Protein AF-A0A3M1AS46-F1 (afdb_monomer_lite)

Foldseek 3Di:
DDDDDLPDLVSLLQVVLLQLLACPHLLVVLLVVCVVVCCVVDVDDDPVLVVLVVLLSVLLNPDPGSVVLLVLLCVQPLSVVLVVLSVVLSVVLPDPPDDPVNNSVSSSVNSNSVNNSSVVLCVDPVSVVVSCCSSVVPDPPPPPPDDDDDDDDPDDDDDDDDDDDDDDDDDDDDDDDDDDDDDDDDDDDDDDDDDDDDDDDDDDDDDDDDDDDDD

Secondary structure (DSSP, 8-state):
-------SHHHHHHHHHHHHTSTTSHHHHHHHHHHHTHHHH-TT--HHHHHHHHHHHHHHHH-S-HHHHHHHGGGSHHHHHHHHHHHHHHHHHTSTT--HHHHHHHHHHHHHHHHHHHHHHHHSHHHHHHHHHHHH-----TTS------------------------------------------------------------PPPPP------

Sequence (215 aa):
MPNQMLESPDQFRKELIRRFFHPKSYFFLCLSTQLQDISNIAKDVTEDDYFIIGQLMQHLIDADDPSEELKKLQVLDRFNDFHFTLQEALNHLHQPGLAPEDMKQTIEGLANDFVEVTIDVIHDAVQKKRLIHIITQETPSSEELAPPQEDASLTQLNESVVENLEQKPATLDKPETGGSLQPPEAVSAGDSEGAETQTIDAFAAPSKLSKDAFT

pLDDT: mean 72.35, std 25.26, range [31.28, 97.5]

Structure (mmCIF, N/CA/C/O backbone):
data_AF-A0A3M1AS46-F1
#
_entry.id   AF-A0A3M1AS46-F1
#
loop_
_atom_site.group_PDB
_atom_site.id
_atom_site.type_symbol
_atom_site.label_atom_id
_atom_site.label_alt_id
_atom_site.label_comp_id
_atom_site.label_asym_id
_atom_site.label_entity_id
_atom_site.label_seq_id
_atom_site.pdbx_PDB_ins_code
_atom_site.Cartn_x
_atom_site.Cartn_y
_atom_site.Cartn_z
_atom_site.occupancy
_atom_site.B_iso_or_equiv
_atom_site.auth_seq_id
_atom_site.auth_comp_id
_atom_site.auth_asym_id
_atom_site.auth_atom_id
_atom_site.pdbx_PDB_model_num
ATOM 1 N N . MET A 1 1 ? 2.449 -16.684 -28.228 1.00 40.81 1 MET A N 1
ATOM 2 C CA . MET A 1 1 ? 1.372 -15.751 -27.838 1.00 40.81 1 MET A CA 1
ATOM 3 C C . MET A 1 1 ? 1.983 -14.363 -27.804 1.00 40.81 1 MET A C 1
ATOM 5 O O . MET A 1 1 ? 3.054 -14.252 -27.219 1.00 40.81 1 MET A O 1
ATOM 9 N N . PRO A 1 2 ? 1.438 -13.366 -28.515 1.00 39.91 2 PRO A N 1
ATOM 10 C CA . PRO A 1 2 ? 2.036 -12.039 -28.537 1.00 39.91 2 PRO A CA 1
ATOM 11 C C . PRO A 1 2 ? 1.850 -11.376 -27.168 1.00 39.91 2 PRO A C 1
ATOM 13 O O . PRO A 1 2 ? 0.761 -11.426 -26.599 1.00 39.91 2 PRO A O 1
ATOM 16 N N . ASN A 1 3 ? 2.940 -10.811 -26.645 1.00 41.78 3 ASN A N 1
ATOM 17 C CA . ASN A 1 3 ? 2.961 -9.966 -25.457 1.00 41.78 3 ASN A CA 1
ATOM 18 C C . ASN A 1 3 ? 1.936 -8.844 -25.637 1.00 41.78 3 ASN A C 1
ATOM 20 O O . ASN A 1 3 ? 2.127 -7.978 -26.490 1.00 41.78 3 ASN A O 1
ATOM 24 N N . GLN A 1 4 ? 0.861 -8.865 -24.851 1.00 48.59 4 GLN A N 1
ATOM 25 C CA . GLN A 1 4 ? 0.033 -7.682 -24.675 1.00 48.59 4 GLN A CA 1
ATOM 26 C C . GLN A 1 4 ? 0.925 -6.637 -24.006 1.00 48.59 4 GLN A C 1
ATOM 28 O O . GLN A 1 4 ? 1.334 -6.802 -22.856 1.00 48.59 4 GLN A O 1
ATOM 33 N N . MET A 1 5 ? 1.303 -5.606 -24.762 1.00 48.94 5 MET A N 1
ATOM 34 C CA . MET A 1 5 ? 1.747 -4.356 -24.163 1.00 48.94 5 MET A CA 1
ATOM 35 C C . MET A 1 5 ? 0.661 -3.954 -23.162 1.00 48.94 5 MET A C 1
ATOM 37 O O . MET A 1 5 ? -0.517 -3.990 -23.503 1.00 48.94 5 MET A O 1
ATOM 41 N N . LEU A 1 6 ? 1.026 -3.630 -21.923 1.00 56.91 6 LEU A N 1
ATOM 42 C CA . LEU A 1 6 ? 0.108 -2.933 -21.022 1.00 56.91 6 LEU A CA 1
ATOM 43 C C . LEU A 1 6 ? -0.255 -1.616 -21.731 1.00 56.91 6 LEU A C 1
ATOM 45 O O . LEU A 1 6 ? 0.589 -0.734 -21.865 1.00 56.91 6 LEU A O 1
ATOM 49 N N . GLU A 1 7 ? -1.456 -1.547 -22.311 1.00 63.69 7 GLU A N 1
ATOM 50 C CA . GLU A 1 7 ? -1.813 -0.610 -23.391 1.00 63.69 7 GLU A CA 1
ATOM 51 C C . GLU A 1 7 ? -2.223 0.790 -22.892 1.00 63.69 7 GLU A C 1
ATOM 53 O O . GLU A 1 7 ? -2.577 1.661 -23.684 1.00 63.69 7 GLU A O 1
ATOM 58 N N . SER A 1 8 ? -2.099 1.084 -21.596 1.00 82.94 8 SER A N 1
ATOM 59 C CA . SER A 1 8 ? -2.122 2.461 -21.090 1.00 82.94 8 SER A CA 1
ATOM 60 C C . SER A 1 8 ? -1.359 2.596 -19.763 1.00 82.94 8 SER A C 1
ATOM 62 O O . SER A 1 8 ? -1.268 1.621 -19.009 1.00 82.94 8 SER A O 1
ATOM 64 N N . PRO A 1 9 ? -0.846 3.799 -19.423 1.00 84.75 9 PRO A N 1
ATOM 65 C CA . PRO A 1 9 ? -0.221 4.056 -18.122 1.00 84.75 9 PRO A CA 1
ATOM 66 C C . PRO A 1 9 ? -1.113 3.669 -16.935 1.00 84.75 9 PRO A C 1
ATOM 68 O O . PRO A 1 9 ? -0.612 3.241 -15.902 1.00 84.75 9 PRO A O 1
ATOM 71 N N . ASP A 1 10 ? -2.432 3.781 -17.081 1.00 88.44 10 ASP A N 1
ATOM 72 C CA . ASP A 1 10 ? -3.382 3.445 -16.019 1.00 88.44 10 ASP A CA 1
ATOM 73 C C . ASP A 1 10 ? -3.529 1.931 -15.834 1.00 88.44 10 ASP A C 1
ATOM 75 O O . ASP A 1 10 ? -3.603 1.451 -14.703 1.00 88.44 10 ASP A O 1
ATOM 79 N N . GLN A 1 11 ? -3.515 1.158 -16.926 1.00 90.31 11 GLN A N 1
ATOM 80 C CA . GLN A 1 11 ? -3.513 -0.306 -16.848 1.00 90.31 11 GLN A CA 1
ATOM 81 C C . GLN A 1 11 ? -2.231 -0.826 -16.197 1.00 90.31 11 GLN A C 1
ATOM 83 O O . GLN A 1 11 ? -2.303 -1.713 -15.348 1.00 90.31 11 GLN A O 1
ATOM 88 N N . PHE A 1 12 ? -1.077 -0.244 -16.545 1.00 92.19 12 PHE A N 1
ATOM 89 C CA . PHE A 1 12 ? 0.192 -0.560 -15.889 1.00 92.19 12 PHE A CA 1
ATOM 90 C C . PHE A 1 12 ? 0.113 -0.317 -14.379 1.00 92.19 12 PHE A C 1
ATOM 92 O O . PHE A 1 12 ? 0.431 -1.215 -13.602 1.00 92.19 12 PHE A O 1
ATOM 99 N N . ARG A 1 13 ? -0.362 0.862 -13.956 1.00 93.88 13 ARG A N 1
ATOM 100 C CA . ARG A 1 13 ? -0.487 1.215 -12.534 1.00 93.88 13 ARG A CA 1
ATOM 101 C C . ARG A 1 13 ? -1.401 0.262 -11.777 1.00 93.88 13 ARG A C 1
ATOM 103 O O . ARG A 1 13 ? -1.007 -0.242 -10.728 1.00 93.88 13 ARG A O 1
ATOM 110 N N . LYS A 1 14 ? -2.591 -0.017 -12.316 1.00 94.50 14 LYS A N 1
ATOM 111 C CA . LYS A 1 14 ? -3.546 -0.945 -11.692 1.00 94.50 14 LYS A CA 1
ATOM 112 C C . LYS A 1 14 ? -2.969 -2.352 -11.556 1.00 94.50 14 LYS A C 1
ATOM 114 O O . LYS A 1 14 ? -3.099 -2.967 -10.502 1.00 94.50 14 LYS A O 1
ATOM 119 N N . GLU A 1 15 ? -2.307 -2.851 -12.596 1.00 94.88 15 GLU A N 1
ATOM 120 C CA . GLU A 1 15 ? -1.676 -4.171 -12.560 1.00 94.88 15 GLU A CA 1
ATOM 121 C C . GLU A 1 15 ? -0.496 -4.218 -11.582 1.00 94.88 15 GLU A C 1
ATOM 123 O O . GLU A 1 15 ? -0.343 -5.192 -10.847 1.00 94.88 15 GLU A O 1
ATOM 128 N N . LEU A 1 16 ? 0.319 -3.163 -11.520 1.00 95.56 16 LEU A N 1
ATOM 129 C CA . LEU A 1 16 ? 1.441 -3.089 -10.590 1.00 95.56 16 LEU A CA 1
ATOM 130 C C . LEU A 1 16 ? 0.967 -3.051 -9.131 1.00 95.56 16 LEU A C 1
ATOM 132 O O . LEU A 1 16 ? 1.479 -3.817 -8.318 1.00 95.56 16 LEU A O 1
ATOM 136 N N . ILE A 1 17 ? -0.061 -2.256 -8.817 1.00 96.75 17 ILE A N 1
ATOM 137 C CA . ILE A 1 17 ? -0.696 -2.244 -7.489 1.00 96.75 17 ILE A CA 1
ATOM 138 C C . ILE A 1 17 ? -1.247 -3.633 -7.143 1.00 96.75 17 ILE A C 1
ATOM 140 O O . ILE A 1 17 ? -0.964 -4.151 -6.065 1.00 96.75 17 ILE A O 1
ATOM 144 N N . ARG A 1 18 ? -1.974 -4.285 -8.061 1.00 95.88 18 ARG A N 1
ATOM 145 C CA . ARG A 1 18 ? -2.468 -5.655 -7.838 1.00 95.88 18 ARG A CA 1
ATOM 146 C C . ARG A 1 18 ? -1.323 -6.622 -7.532 1.00 95.88 18 ARG A C 1
ATOM 148 O O . ARG A 1 18 ? -1.449 -7.480 -6.663 1.00 95.88 18 ARG A O 1
ATOM 155 N N . ARG A 1 19 ? -0.189 -6.480 -8.220 1.00 95.56 19 ARG A N 1
ATOM 156 C CA . ARG A 1 19 ? 1.001 -7.295 -7.957 1.00 95.56 19 ARG A CA 1
ATOM 157 C C . ARG A 1 19 ? 1.650 -6.973 -6.624 1.00 95.56 19 ARG A C 1
ATOM 159 O O . ARG A 1 19 ? 2.149 -7.905 -6.009 1.00 95.56 19 ARG A O 1
ATOM 166 N N . PHE A 1 20 ? 1.652 -5.721 -6.169 1.00 96.62 20 PHE A N 1
ATOM 167 C CA . PHE A 1 20 ? 2.182 -5.360 -4.853 1.00 96.62 20 PHE A CA 1
ATOM 168 C C . PHE A 1 20 ? 1.478 -6.130 -3.734 1.00 96.62 20 PHE A C 1
ATOM 170 O O . PHE A 1 20 ? 2.157 -6.732 -2.906 1.00 96.62 20 PHE A O 1
ATOM 177 N N . PHE A 1 21 ? 0.151 -6.242 -3.776 1.00 95.06 21 PHE A N 1
ATOM 178 C CA . PHE A 1 21 ? -0.626 -6.973 -2.765 1.00 95.06 21 PHE A CA 1
ATOM 179 C C . PHE A 1 21 ? -0.793 -8.470 -3.055 1.00 95.06 21 PHE A C 1
ATOM 181 O O . PHE A 1 21 ? -1.626 -9.138 -2.455 1.00 95.06 21 PHE A O 1
ATOM 188 N N . HIS A 1 22 ? 0.030 -9.047 -3.932 1.00 95.00 22 HIS A N 1
ATOM 189 C CA . HIS A 1 22 ? 0.124 -10.499 -4.032 1.00 95.00 22 HIS A CA 1
ATOM 190 C C . HIS A 1 22 ? 1.061 -11.036 -2.926 1.00 95.00 22 HIS A C 1
ATOM 192 O O . HIS A 1 22 ? 2.189 -10.553 -2.827 1.00 95.00 22 HIS A O 1
ATOM 198 N N . PRO A 1 23 ? 0.715 -12.099 -2.170 1.00 93.31 23 PRO A N 1
ATOM 199 C CA . PRO A 1 23 ? 1.530 -12.593 -1.042 1.00 93.31 23 PRO A CA 1
ATOM 200 C C . PRO A 1 23 ? 2.965 -13.029 -1.386 1.00 93.31 23 PRO A C 1
ATOM 202 O O . PRO A 1 23 ? 3.801 -13.228 -0.512 1.00 93.31 23 PRO A O 1
ATOM 205 N N . LYS A 1 24 ? 3.248 -13.236 -2.677 1.00 94.00 24 LYS A N 1
ATOM 206 C CA . LYS A 1 24 ? 4.577 -13.603 -3.206 1.00 94.00 24 LYS A CA 1
ATOM 207 C C . LYS A 1 24 ? 5.318 -12.436 -3.861 1.00 94.00 24 LYS A C 1
ATOM 209 O O . LYS A 1 24 ? 6.303 -12.662 -4.561 1.00 94.00 24 LYS A O 1
ATOM 214 N N . SER A 1 25 ? 4.793 -11.222 -3.755 1.00 96.44 25 SER A N 1
ATOM 215 C CA . SER A 1 25 ? 5.406 -10.054 -4.368 1.00 96.44 25 SER A CA 1
ATOM 216 C C . SER A 1 25 ? 6.626 -9.604 -3.572 1.00 96.44 25 SER A C 1
ATOM 218 O O . SER A 1 25 ? 6.747 -9.864 -2.374 1.00 96.44 25 SER A O 1
ATOM 220 N N . TYR A 1 26 ? 7.531 -8.903 -4.252 1.00 96.38 26 TYR A N 1
ATOM 221 C CA . TYR A 1 26 ? 8.669 -8.283 -3.583 1.00 96.38 26 TYR A CA 1
ATOM 222 C C . TYR A 1 26 ? 8.217 -7.225 -2.567 1.00 96.38 26 TYR A C 1
ATOM 224 O O . TYR A 1 26 ? 8.698 -7.208 -1.443 1.00 96.38 26 TYR A O 1
ATOM 232 N N . PHE A 1 27 ? 7.220 -6.417 -2.934 1.00 97.12 27 PHE A N 1
ATOM 233 C CA . PHE A 1 27 ? 6.619 -5.416 -2.053 1.00 97.12 27 PHE A CA 1
ATOM 234 C C . PHE A 1 27 ? 6.086 -6.032 -0.753 1.00 97.12 27 PHE A C 1
ATOM 236 O O . PHE A 1 27 ? 6.397 -5.555 0.333 1.00 97.12 27 PHE A O 1
ATOM 243 N N . PHE A 1 28 ? 5.332 -7.131 -0.853 1.00 94.81 28 PHE A N 1
ATOM 244 C CA . PHE A 1 28 ? 4.747 -7.813 0.299 1.00 94.81 28 PHE A CA 1
ATOM 245 C C . PHE A 1 28 ? 5.820 -8.400 1.219 1.00 94.81 28 PHE A C 1
ATOM 247 O O . PHE A 1 28 ? 5.677 -8.366 2.442 1.00 94.81 28 PHE A O 1
ATOM 254 N N . LEU A 1 29 ? 6.912 -8.908 0.637 1.00 95.19 29 LEU A N 1
ATOM 255 C CA . LEU A 1 29 ? 8.076 -9.358 1.395 1.00 95.19 29 LEU A CA 1
ATOM 256 C C . LEU A 1 29 ? 8.704 -8.198 2.179 1.00 95.19 29 LEU A C 1
ATOM 258 O O . LEU A 1 29 ? 8.891 -8.338 3.383 1.00 95.19 29 LEU A O 1
ATOM 262 N N . CYS A 1 30 ? 8.978 -7.062 1.526 1.00 94.94 30 CYS A N 1
ATOM 263 C CA . CYS A 1 30 ? 9.538 -5.869 2.172 1.00 94.94 30 CYS A CA 1
ATOM 264 C C . CYS A 1 30 ? 8.658 -5.380 3.325 1.00 94.94 30 CYS A C 1
ATOM 266 O O . CYS A 1 30 ? 9.150 -5.183 4.433 1.00 94.94 30 CYS A O 1
ATOM 268 N N . LEU A 1 31 ? 7.354 -5.264 3.074 1.00 93.31 31 LEU A N 1
ATOM 269 C CA . LEU A 1 31 ? 6.364 -4.841 4.059 1.00 93.31 31 LEU A CA 1
ATOM 270 C C . LEU A 1 31 ? 6.356 -5.796 5.265 1.00 93.31 31 LEU A C 1
ATOM 272 O O . LEU A 1 31 ? 6.435 -5.361 6.410 1.00 93.31 31 LEU A O 1
ATOM 276 N N . SER A 1 32 ? 6.358 -7.109 5.020 1.00 91.69 32 SER A N 1
ATOM 277 C CA . SER A 1 32 ? 6.407 -8.117 6.088 1.00 91.69 32 SER A CA 1
ATOM 278 C C . SER A 1 32 ? 7.688 -8.024 6.924 1.00 91.69 32 SER A C 1
ATOM 280 O O . SER A 1 32 ? 7.631 -8.168 8.143 1.00 91.69 32 SER A O 1
ATOM 282 N N . THR A 1 33 ? 8.840 -7.779 6.292 1.00 92.19 33 THR A N 1
ATOM 283 C CA . THR A 1 33 ? 10.112 -7.569 6.999 1.00 92.19 33 THR A CA 1
ATOM 284 C C . THR A 1 33 ? 10.066 -6.304 7.857 1.00 92.19 33 THR A C 1
ATOM 286 O O . THR A 1 33 ? 10.427 -6.352 9.027 1.00 92.19 33 THR A O 1
ATOM 289 N N . GLN A 1 34 ? 9.552 -5.196 7.327 1.00 90.06 34 GLN A N 1
ATOM 290 C CA . GLN A 1 34 ? 9.435 -3.938 8.074 1.00 90.06 34 GLN A CA 1
ATOM 291 C C . GLN A 1 34 ? 8.481 -4.048 9.266 1.00 90.06 34 GLN A C 1
ATOM 293 O O . GLN A 1 34 ? 8.759 -3.486 10.321 1.00 90.06 34 GLN A O 1
ATOM 298 N N . LEU A 1 35 ? 7.398 -4.821 9.146 1.00 87.56 35 LEU A N 1
ATOM 299 C CA . LEU A 1 35 ? 6.509 -5.106 10.275 1.00 87.56 35 LEU A CA 1
ATOM 300 C C . LEU A 1 35 ? 7.163 -5.984 11.345 1.00 87.56 35 LEU A C 1
ATOM 302 O O . LEU A 1 35 ? 6.864 -5.820 12.523 1.00 87.56 35 LEU A O 1
ATOM 306 N N . GLN A 1 36 ? 8.067 -6.897 10.982 1.00 86.75 36 GLN A N 1
ATOM 307 C CA . GLN A 1 36 ? 8.852 -7.636 11.981 1.00 86.75 36 GLN A CA 1
ATOM 308 C C . GLN A 1 36 ? 9.798 -6.704 12.749 1.00 86.75 36 GLN A C 1
ATOM 310 O O . GLN A 1 36 ? 10.013 -6.890 13.947 1.00 86.75 36 GLN A O 1
ATOM 315 N N . ASP A 1 37 ? 10.293 -5.667 12.076 1.00 84.75 37 ASP A N 1
ATOM 316 C CA . ASP A 1 37 ? 11.198 -4.663 12.629 1.00 84.75 37 ASP A CA 1
ATOM 317 C C . ASP A 1 37 ? 10.476 -3.396 13.123 1.00 84.75 37 ASP A C 1
ATOM 319 O O . ASP A 1 37 ? 11.125 -2.377 13.370 1.00 84.75 37 ASP A O 1
ATOM 323 N N . ILE A 1 38 ? 9.152 -3.441 13.338 1.00 79.06 38 ILE A N 1
ATOM 324 C CA . ILE A 1 38 ? 8.346 -2.246 13.653 1.00 79.06 38 ILE A CA 1
ATOM 325 C C . ILE A 1 38 ? 8.809 -1.532 14.924 1.00 79.06 38 ILE A C 1
ATOM 327 O O . ILE A 1 38 ? 8.611 -0.332 15.058 1.00 79.06 38 ILE A O 1
ATOM 331 N N . SER A 1 39 ? 9.461 -2.249 15.845 1.00 71.38 39 SER A N 1
ATOM 332 C CA . SER A 1 39 ? 10.024 -1.669 17.071 1.00 71.38 39 SER A CA 1
ATOM 333 C C . SER A 1 39 ? 11.103 -0.612 16.796 1.00 71.38 39 SER A C 1
ATOM 335 O O . SER A 1 39 ? 11.341 0.259 17.635 1.00 71.38 39 SER A O 1
ATOM 337 N N . ASN A 1 40 ? 11.726 -0.653 15.613 1.00 72.88 40 ASN A N 1
ATOM 338 C CA . ASN A 1 40 ? 12.637 0.385 15.134 1.00 72.88 40 ASN A CA 1
ATOM 339 C C . ASN A 1 40 ? 11.898 1.589 14.529 1.00 72.88 40 ASN A C 1
ATOM 341 O O . ASN A 1 40 ? 12.462 2.680 14.492 1.00 72.88 40 ASN A O 1
ATOM 345 N N . ILE A 1 41 ? 10.661 1.393 14.066 1.00 70.88 41 ILE A N 1
ATOM 346 C CA . ILE A 1 41 ? 9.830 2.400 13.393 1.00 70.88 41 ILE A CA 1
ATOM 347 C C . ILE A 1 41 ? 8.992 3.168 14.424 1.00 70.88 41 ILE A C 1
ATOM 349 O O . ILE A 1 41 ? 8.949 4.396 14.413 1.00 70.88 41 ILE A O 1
ATOM 353 N N . ALA A 1 42 ? 8.374 2.460 15.371 1.00 74.25 42 ALA A N 1
ATOM 354 C CA . ALA A 1 42 ? 7.530 3.037 16.405 1.00 74.25 42 ALA A CA 1
ATOM 355 C C . ALA A 1 42 ? 7.698 2.303 17.742 1.00 74.25 42 ALA A C 1
ATOM 357 O O . ALA A 1 42 ? 7.671 1.076 17.824 1.00 74.25 42 ALA A O 1
ATOM 358 N N . LYS A 1 43 ? 7.867 3.081 18.817 1.00 71.88 43 LYS A N 1
ATOM 359 C CA . LYS A 1 43 ? 8.155 2.555 20.163 1.00 71.88 43 LYS A CA 1
ATOM 360 C C . LYS A 1 43 ? 6.920 2.063 20.919 1.00 71.88 43 LYS A C 1
ATOM 362 O O . LYS A 1 43 ? 7.080 1.323 21.884 1.00 71.88 43 LYS A O 1
ATOM 367 N N . ASP A 1 44 ? 5.728 2.429 20.454 1.00 80.69 44 ASP A N 1
ATOM 368 C CA . ASP A 1 44 ? 4.475 2.270 21.200 1.00 80.69 44 ASP A CA 1
ATOM 369 C C . ASP A 1 44 ? 3.446 1.373 20.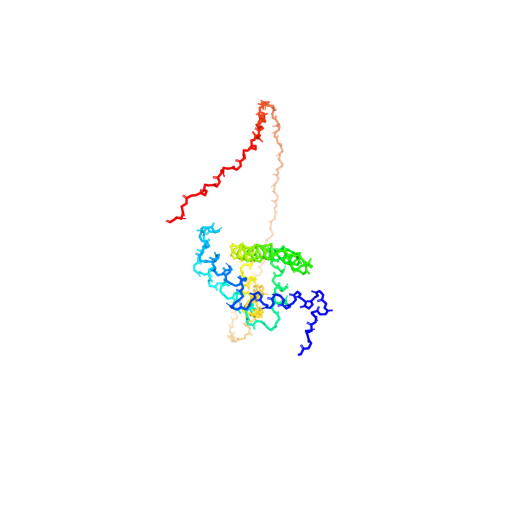481 1.00 80.69 44 ASP A C 1
ATOM 371 O O . ASP A 1 44 ? 2.263 1.407 20.809 1.00 80.69 44 ASP A O 1
ATOM 375 N N . VAL A 1 45 ? 3.887 0.552 19.517 1.00 84.31 45 VAL A N 1
ATOM 376 C CA . VAL A 1 45 ? 3.003 -0.364 18.774 1.00 84.31 45 VAL A CA 1
ATO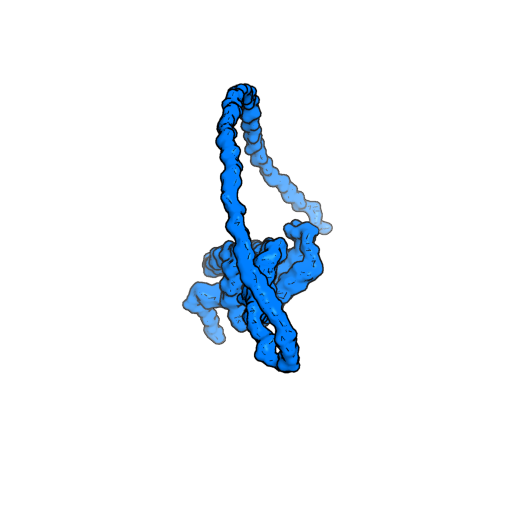M 377 C C . VAL A 1 45 ? 2.493 -1.477 19.688 1.00 84.31 45 VAL A C 1
ATOM 379 O O . VAL A 1 45 ? 3.271 -2.220 20.292 1.00 84.31 45 VAL A O 1
ATOM 382 N N . THR A 1 46 ? 1.175 -1.622 19.754 1.00 87.94 46 THR A N 1
ATOM 383 C CA . THR A 1 46 ? 0.479 -2.645 20.540 1.00 87.94 46 THR A CA 1
ATOM 384 C C . THR A 1 46 ? 0.092 -3.861 19.690 1.00 87.94 46 THR A C 1
ATOM 386 O O . THR A 1 46 ? 0.096 -3.810 18.461 1.00 87.94 46 THR A O 1
ATOM 389 N N . GLU A 1 47 ? -0.286 -4.976 20.328 1.00 86.62 47 GLU A N 1
ATOM 390 C CA . GLU A 1 47 ? -0.818 -6.156 19.616 1.00 86.62 47 GLU A CA 1
ATOM 391 C C . GLU A 1 47 ? -2.073 -5.830 18.783 1.00 86.62 47 GLU A C 1
ATOM 393 O O . GLU A 1 47 ? -2.263 -6.397 17.708 1.00 86.62 47 GLU A O 1
ATOM 398 N N . ASP A 1 48 ? -2.901 -4.888 19.248 1.00 89.62 48 ASP A N 1
ATOM 399 C CA . ASP A 1 48 ? -4.084 -4.409 18.522 1.00 89.62 48 ASP A CA 1
ATOM 400 C C . ASP A 1 48 ? -3.698 -3.697 17.217 1.00 89.62 48 ASP A C 1
ATOM 402 O O . ASP A 1 48 ? -4.336 -3.879 16.181 1.00 89.62 48 ASP A O 1
ATOM 406 N N . ASP A 1 49 ? -2.597 -2.948 17.228 1.00 89.81 49 ASP A N 1
ATOM 407 C CA . ASP A 1 49 ? -2.129 -2.228 16.046 1.00 8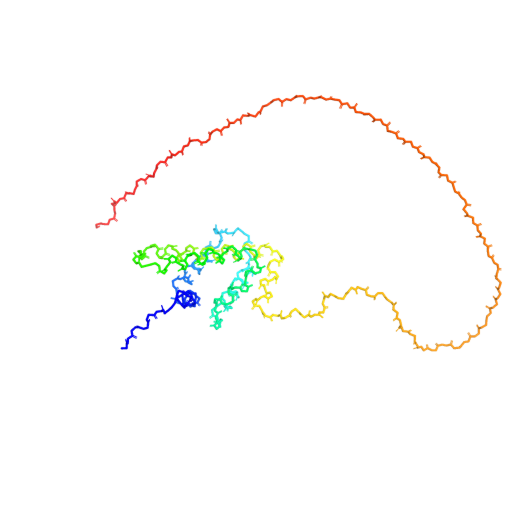9.81 49 ASP A CA 1
ATOM 408 C C . ASP A 1 49 ? -1.624 -3.209 14.978 1.00 89.81 49 ASP A C 1
ATOM 410 O O . ASP A 1 49 ? -1.981 -3.082 13.805 1.00 89.81 49 ASP A O 1
ATOM 414 N N . TYR A 1 50 ? -0.902 -4.263 15.378 1.00 89.38 50 TYR A N 1
ATOM 415 C CA . TYR A 1 50 ? -0.540 -5.363 14.474 1.00 89.38 50 TYR A CA 1
ATOM 416 C C . TYR A 1 50 ? -1.763 -6.054 13.875 1.00 89.38 50 TYR A C 1
ATOM 418 O O . TYR A 1 50 ? -1.764 -6.389 12.688 1.00 89.38 50 TYR A O 1
ATOM 426 N N . PHE A 1 51 ? -2.802 -6.274 14.681 1.00 91.31 51 PHE A N 1
ATOM 427 C CA . PHE A 1 51 ? -4.038 -6.880 14.205 1.00 91.31 51 PHE A CA 1
ATOM 428 C C . PHE A 1 51 ? -4.719 -6.003 13.145 1.00 91.31 51 PHE A C 1
ATOM 430 O O . PHE A 1 51 ? -5.126 -6.510 12.099 1.00 91.31 51 PHE A O 1
ATOM 437 N N . ILE A 1 52 ? -4.783 -4.688 13.360 1.00 93.19 52 ILE A N 1
ATOM 438 C CA . ILE A 1 52 ? -5.382 -3.743 12.407 1.00 93.19 52 ILE A CA 1
ATOM 439 C C . ILE A 1 52 ? -4.567 -3.654 11.118 1.00 93.19 52 ILE A C 1
ATOM 441 O O . ILE A 1 52 ? -5.152 -3.698 10.035 1.00 93.19 52 ILE A O 1
ATOM 445 N N . ILE A 1 53 ? -3.234 -3.594 11.206 1.00 93.12 53 ILE A N 1
ATOM 446 C CA . ILE A 1 53 ? -2.358 -3.634 10.026 1.00 93.12 53 ILE A CA 1
ATOM 447 C C . ILE A 1 53 ? -2.586 -4.935 9.248 1.00 93.12 53 ILE A C 1
ATOM 449 O O . ILE A 1 53 ? -2.764 -4.905 8.030 1.00 93.12 53 ILE A O 1
ATOM 453 N N . GLY A 1 54 ? -2.640 -6.073 9.945 1.00 92.44 54 GLY A N 1
ATOM 454 C CA . GLY A 1 54 ? -2.915 -7.373 9.340 1.00 92.44 54 GLY A CA 1
ATOM 455 C C . GLY A 1 54 ? -4.266 -7.416 8.623 1.00 92.44 54 GLY A C 1
ATOM 456 O O . GLY A 1 54 ? -4.344 -7.914 7.500 1.00 92.44 54 GLY A O 1
ATOM 457 N N . GLN A 1 55 ? -5.314 -6.840 9.218 1.00 93.94 55 GLN A N 1
ATOM 458 C CA . GLN A 1 55 ? -6.624 -6.737 8.571 1.00 93.94 55 GLN A CA 1
ATOM 459 C C . GLN A 1 55 ? -6.611 -5.811 7.352 1.00 93.94 55 GLN A C 1
ATOM 461 O O . GLN A 1 55 ? -7.186 -6.166 6.326 1.00 93.94 55 GLN A O 1
ATOM 466 N N . LEU A 1 56 ? -5.926 -4.665 7.417 1.00 95.75 56 LEU A N 1
ATOM 467 C CA . LEU A 1 56 ? -5.760 -3.783 6.259 1.00 95.75 56 LEU A CA 1
ATOM 468 C C . LEU A 1 56 ? -5.041 -4.502 5.112 1.00 95.75 56 LEU A C 1
ATOM 470 O O . LEU A 1 56 ? -5.467 -4.421 3.961 1.00 95.75 56 LEU A O 1
ATOM 474 N N . MET A 1 57 ? -3.968 -5.231 5.417 1.00 94.50 57 MET A N 1
ATOM 475 C CA . MET A 1 57 ? -3.254 -6.019 4.417 1.00 94.50 57 MET A CA 1
ATOM 476 C C . MET A 1 57 ? -4.153 -7.087 3.803 1.00 94.50 57 MET A C 1
ATOM 478 O O . MET A 1 57 ? -4.201 -7.196 2.582 1.00 94.50 57 MET A O 1
ATOM 482 N N . GLN A 1 58 ? -4.881 -7.847 4.622 1.00 94.25 58 GLN A N 1
ATOM 483 C CA . GLN A 1 58 ? -5.792 -8.879 4.134 1.00 94.25 58 GLN A CA 1
ATOM 484 C C . GLN A 1 58 ? -6.890 -8.281 3.244 1.00 94.25 58 GLN A C 1
ATOM 486 O O . GLN A 1 58 ? -7.137 -8.800 2.159 1.00 94.25 58 GLN A O 1
ATOM 491 N N . HIS A 1 59 ? -7.468 -7.142 3.643 1.00 94.62 59 HIS A N 1
ATOM 492 C CA . HIS A 1 59 ? -8.444 -6.394 2.843 1.00 94.62 59 HIS A CA 1
ATOM 493 C C . HIS A 1 59 ? -7.894 -6.028 1.459 1.00 94.62 59 HIS A C 1
ATOM 495 O O . HIS A 1 59 ? -8.580 -6.198 0.456 1.00 94.62 59 HIS A O 1
ATOM 501 N N . LEU A 1 60 ? -6.639 -5.575 1.379 1.00 95.56 60 LEU A N 1
ATOM 502 C CA . LEU A 1 60 ? -5.997 -5.219 0.108 1.00 95.56 60 LEU A CA 1
ATOM 503 C C . LEU A 1 60 ? -5.579 -6.437 -0.732 1.00 95.56 60 LEU A C 1
ATOM 505 O O . LEU A 1 60 ? -5.575 -6.344 -1.958 1.00 95.56 60 LEU A O 1
ATOM 509 N N . ILE A 1 61 ? -5.231 -7.561 -0.100 1.00 94.88 61 ILE A N 1
ATOM 510 C CA . ILE A 1 61 ? -4.913 -8.826 -0.784 1.00 94.88 61 ILE A CA 1
ATOM 511 C C . ILE A 1 61 ? -6.169 -9.429 -1.424 1.00 94.88 61 ILE A C 1
ATOM 513 O O . ILE A 1 61 ? -6.106 -9.905 -2.558 1.00 94.88 61 ILE A O 1
ATOM 517 N N . ASP A 1 62 ? -7.294 -9.412 -0.705 1.00 93.88 62 ASP A N 1
ATOM 518 C CA . ASP A 1 62 ? -8.545 -10.052 -1.130 1.00 93.88 62 ASP A CA 1
ATOM 519 C C . ASP A 1 62 ? -9.395 -9.170 -2.056 1.00 93.88 62 ASP A C 1
ATOM 521 O O . ASP A 1 62 ? -10.370 -9.641 -2.644 1.00 93.88 62 ASP A O 1
ATOM 525 N N . ALA A 1 63 ? -9.043 -7.892 -2.205 1.00 93.81 63 ALA A N 1
ATOM 526 C CA . ALA A 1 63 ? -9.775 -6.955 -3.041 1.00 93.81 63 ALA A CA 1
ATOM 527 C C . ALA A 1 63 ? -9.712 -7.309 -4.538 1.00 93.81 63 ALA A C 1
ATOM 529 O O . ALA A 1 63 ? -8.638 -7.498 -5.114 1.00 93.81 63 ALA A O 1
ATOM 530 N N . ASP A 1 64 ? -10.866 -7.263 -5.212 1.00 91.38 64 ASP A N 1
ATOM 531 C CA . ASP A 1 64 ? -10.958 -7.405 -6.674 1.00 91.38 64 ASP A CA 1
ATOM 532 C C . ASP A 1 64 ? -10.166 -6.301 -7.417 1.00 91.38 64 ASP A C 1
ATOM 534 O O . ASP A 1 64 ? -9.493 -6.542 -8.434 1.00 91.38 64 ASP A O 1
ATOM 538 N N . ASP A 1 65 ? -10.225 -5.072 -6.890 1.00 93.69 65 ASP A N 1
ATOM 539 C CA . ASP A 1 65 ? -9.442 -3.922 -7.351 1.00 93.69 65 ASP A CA 1
ATOM 540 C C . ASP A 1 65 ? -8.761 -3.209 -6.164 1.00 93.69 65 ASP A C 1
ATOM 542 O O . ASP A 1 65 ? -9.289 -2.219 -5.642 1.00 93.69 65 ASP A O 1
ATOM 546 N N . PRO A 1 66 ? -7.556 -3.659 -5.754 1.00 94.56 66 PRO A N 1
ATOM 547 C CA . PRO A 1 66 ? -6.808 -3.030 -4.665 1.00 94.56 66 PRO A CA 1
ATOM 548 C C . PRO A 1 66 ? -6.481 -1.558 -4.948 1.00 94.56 66 PRO A C 1
ATOM 550 O O . PRO A 1 66 ? -6.294 -0.772 -4.022 1.00 94.56 66 PRO A O 1
ATOM 553 N N . SER A 1 67 ? -6.443 -1.145 -6.223 1.00 94.56 67 SER A N 1
ATOM 554 C CA . SER A 1 67 ? -6.235 0.260 -6.575 1.00 94.56 67 SER A CA 1
ATOM 555 C C . SER A 1 67 ? -7.428 1.132 -6.196 1.00 94.56 67 SER A C 1
ATOM 557 O O . SER A 1 67 ? -7.210 2.291 -5.851 1.00 94.56 67 SER A O 1
ATOM 559 N N . GLU A 1 68 ? -8.663 0.634 -6.282 1.00 93.88 68 GLU A N 1
ATOM 560 C CA . GLU A 1 68 ? -9.838 1.387 -5.825 1.00 93.88 68 GLU A CA 1
ATOM 561 C C . GLU A 1 68 ? -9.955 1.353 -4.297 1.00 93.88 68 GLU A C 1
ATOM 563 O O . GLU A 1 68 ? -10.299 2.371 -3.700 1.00 93.88 68 GLU A O 1
ATOM 568 N N . GLU A 1 69 ? -9.589 0.245 -3.645 1.00 94.69 69 GLU A N 1
ATOM 569 C CA . GLU A 1 69 ? -9.546 0.184 -2.176 1.00 94.69 69 GLU A CA 1
ATOM 570 C C . GLU A 1 69 ? -8.527 1.168 -1.587 1.00 94.69 69 GLU A C 1
ATOM 572 O O . GLU A 1 69 ? -8.863 1.930 -0.681 1.00 94.69 69 GLU A O 1
ATOM 577 N N . LEU A 1 70 ? -7.323 1.264 -2.162 1.00 94.12 70 LEU A N 1
ATOM 578 C CA . LEU A 1 70 ? -6.342 2.280 -1.765 1.00 94.12 70 LEU A CA 1
ATOM 579 C C . LEU A 1 70 ? -6.853 3.714 -1.963 1.00 94.12 70 LEU A C 1
ATOM 581 O O . LEU A 1 70 ? -6.501 4.601 -1.188 1.00 94.12 70 LEU A O 1
ATOM 585 N N . LYS A 1 71 ? -7.695 3.970 -2.973 1.00 94.00 71 LYS A N 1
ATOM 586 C CA . LYS A 1 71 ? -8.301 5.299 -3.147 1.00 94.00 71 LYS A CA 1
ATOM 587 C C . LYS A 1 71 ? -9.286 5.632 -2.034 1.00 94.00 71 LYS A C 1
ATOM 589 O O . LYS A 1 71 ? -9.339 6.785 -1.620 1.00 94.00 71 LYS A O 1
ATOM 594 N N . LYS A 1 72 ? -10.039 4.654 -1.521 1.00 94.19 72 LYS A N 1
ATOM 595 C CA . LYS A 1 72 ? -10.952 4.880 -0.386 1.00 94.19 72 LYS A CA 1
ATOM 596 C C . LYS A 1 72 ? -10.198 5.318 0.870 1.00 94.19 72 LYS A C 1
ATOM 598 O O . LYS A 1 72 ? -10.721 6.124 1.632 1.00 94.19 72 LYS A O 1
ATOM 603 N N . LEU A 1 73 ? -8.961 4.848 1.051 1.00 95.44 73 LEU A N 1
ATOM 604 C CA . LEU A 1 73 ? -8.112 5.241 2.178 1.00 95.44 73 LEU A CA 1
ATOM 605 C C . LEU A 1 73 ? -7.681 6.714 2.132 1.00 95.44 73 LEU A C 1
ATOM 607 O O . LEU A 1 73 ? -7.315 7.244 3.172 1.00 95.44 73 LEU A O 1
ATOM 611 N N . GLN A 1 74 ? -7.788 7.414 0.994 1.00 94.56 74 GLN A N 1
ATOM 612 C CA . GLN A 1 74 ? -7.439 8.844 0.887 1.00 94.56 74 GLN A CA 1
ATOM 613 C C . GLN A 1 74 ? -8.283 9.758 1.789 1.00 94.56 74 GLN A C 1
ATOM 615 O O . GLN A 1 74 ? -7.932 10.914 1.993 1.00 94.56 74 GLN A O 1
ATOM 620 N N . VAL A 1 75 ? -9.397 9.269 2.345 1.00 92.44 75 VAL A N 1
ATOM 621 C CA . VAL A 1 75 ? -10.158 10.003 3.371 1.00 92.44 75 VAL A CA 1
ATOM 622 C C . VAL A 1 75 ? -9.380 10.161 4.690 1.00 92.44 75 VAL A C 1
ATOM 624 O O . VAL A 1 75 ? -9.772 10.950 5.550 1.00 92.44 75 VAL A O 1
ATOM 627 N N . LEU A 1 76 ? -8.302 9.393 4.861 1.00 94.12 76 LEU A N 1
ATOM 628 C CA . LEU A 1 76 ? -7.381 9.454 5.988 1.00 94.12 76 LEU A CA 1
ATOM 629 C C . LEU A 1 76 ? -6.186 10.325 5.579 1.00 94.12 76 LEU A C 1
ATOM 631 O O . LEU A 1 76 ? -5.540 10.052 4.566 1.00 94.12 76 LEU A O 1
ATOM 635 N N . ASP A 1 77 ? -5.873 11.349 6.373 1.00 89.44 77 ASP A N 1
ATOM 636 C CA . ASP A 1 77 ? -4.986 12.448 5.953 1.00 89.44 77 ASP A CA 1
ATOM 637 C C . ASP A 1 77 ? -3.615 11.948 5.466 1.00 89.44 77 ASP A C 1
ATOM 639 O O . ASP A 1 77 ? -3.144 12.329 4.397 1.00 89.44 77 ASP A O 1
ATOM 643 N N . ARG A 1 78 ? -3.005 11.009 6.197 1.00 92.88 78 ARG A N 1
ATOM 644 C CA . ARG A 1 78 ? -1.688 10.445 5.857 1.00 92.88 78 ARG A CA 1
ATOM 645 C C . ARG A 1 78 ? -1.727 9.518 4.637 1.00 92.88 78 ARG A C 1
ATOM 647 O O . ARG A 1 78 ? -0.757 9.451 3.887 1.00 92.88 78 ARG A O 1
ATOM 654 N N . PHE A 1 79 ? -2.851 8.842 4.389 1.00 94.50 79 PHE A N 1
ATOM 655 C CA . PHE A 1 79 ? -3.024 8.023 3.183 1.00 94.50 79 PHE A CA 1
ATOM 656 C C . PHE A 1 79 ? -3.265 8.866 1.931 1.00 94.50 79 PHE A C 1
ATOM 658 O O . PHE A 1 79 ? -2.946 8.412 0.832 1.00 94.50 79 PHE A O 1
ATOM 665 N N . ASN A 1 80 ? -3.797 10.082 2.067 1.00 93.25 80 ASN A N 1
ATOM 666 C CA . ASN A 1 80 ? -3.877 11.016 0.948 1.00 93.25 80 ASN A CA 1
ATOM 667 C C . ASN A 1 80 ? -2.474 11.409 0.456 1.00 93.25 80 ASN A C 1
ATOM 669 O O . ASN A 1 80 ? -2.198 11.324 -0.743 1.00 93.25 80 ASN A O 1
ATOM 673 N N . ASP A 1 81 ? -1.576 11.754 1.383 1.00 93.69 81 ASP A N 1
ATOM 674 C CA . ASP A 1 81 ? -0.175 12.058 1.071 1.00 93.69 81 ASP A CA 1
ATOM 675 C C . ASP A 1 81 ? 0.528 10.836 0.464 1.00 93.69 81 ASP A C 1
ATOM 677 O O . ASP A 1 81 ? 1.136 10.924 -0.605 1.00 93.69 81 ASP A O 1
ATOM 681 N N . PHE A 1 82 ? 0.362 9.663 1.085 1.00 96.50 82 PHE A N 1
ATOM 682 C CA . PHE A 1 82 ? 0.888 8.406 0.556 1.00 96.50 82 PHE A CA 1
ATOM 683 C C . PHE A 1 82 ? 0.387 8.111 -0.859 1.00 96.50 82 PHE A C 1
ATOM 685 O O . PHE A 1 82 ? 1.157 7.668 -1.708 1.00 96.50 82 PHE A O 1
ATOM 692 N N . HIS A 1 83 ? -0.892 8.357 -1.148 1.00 95.50 83 HIS A N 1
ATOM 693 C CA . HIS A 1 83 ? -1.439 8.114 -2.476 1.00 95.50 83 HIS A CA 1
ATOM 694 C C . HIS A 1 83 ? -0.752 8.986 -3.535 1.00 95.50 83 HIS A C 1
ATOM 696 O O . HIS A 1 83 ? -0.503 8.504 -4.641 1.00 95.50 83 HIS A O 1
ATOM 702 N N . PHE A 1 84 ? -0.406 10.237 -3.216 1.00 94.06 84 PHE A N 1
ATOM 703 C CA . PHE A 1 84 ? 0.386 11.078 -4.116 1.00 94.06 84 PHE A CA 1
ATOM 704 C C . PHE A 1 84 ? 1.770 10.464 -4.379 1.00 94.06 84 PHE A C 1
ATOM 706 O O . PHE A 1 84 ? 2.111 10.225 -5.541 1.00 94.06 84 PHE A O 1
ATOM 713 N N . THR A 1 85 ? 2.503 10.096 -3.322 1.00 95.94 85 THR A N 1
ATOM 714 C CA . THR A 1 85 ? 3.814 9.426 -3.417 1.00 95.94 85 THR A CA 1
ATOM 715 C C . THR A 1 85 ? 3.741 8.130 -4.224 1.00 95.94 85 THR A C 1
ATOM 717 O O . THR A 1 85 ? 4.563 7.887 -5.108 1.00 95.94 85 THR A O 1
ATOM 720 N N . LEU A 1 86 ? 2.712 7.313 -3.991 1.00 96.88 86 LEU A N 1
ATOM 721 C CA . LEU A 1 86 ? 2.467 6.081 -4.732 1.00 96.88 86 LEU A CA 1
ATOM 722 C C . LEU A 1 86 ? 2.296 6.366 -6.226 1.00 96.88 86 LEU A C 1
ATOM 724 O O . LEU A 1 86 ? 2.903 5.686 -7.050 1.00 96.88 86 LEU A O 1
ATOM 728 N N . GLN A 1 87 ? 1.503 7.369 -6.608 1.00 95.62 87 GLN A N 1
ATOM 729 C CA . GLN A 1 87 ? 1.321 7.706 -8.023 1.00 95.62 87 GLN A CA 1
ATOM 730 C C . GLN A 1 87 ? 2.625 8.170 -8.680 1.00 95.62 87 GLN A C 1
ATOM 732 O O . GLN A 1 87 ? 2.904 7.768 -9.813 1.00 95.62 87 GLN A O 1
ATOM 737 N N . GLU A 1 88 ? 3.434 8.978 -7.993 1.00 95.31 88 GLU A N 1
ATOM 738 C CA . GLU A 1 88 ? 4.748 9.398 -8.492 1.00 95.31 88 GLU A CA 1
ATOM 739 C C . GLU A 1 88 ? 5.698 8.209 -8.666 1.00 95.31 88 GLU A C 1
ATOM 741 O O . GLU A 1 88 ? 6.293 8.043 -9.735 1.00 95.31 88 GLU A O 1
ATOM 746 N N . ALA A 1 89 ? 5.770 7.326 -7.672 1.00 96.19 89 ALA A N 1
ATOM 747 C CA . ALA A 1 89 ? 6.606 6.136 -7.719 1.00 96.19 89 ALA A CA 1
ATOM 748 C C . ALA A 1 89 ? 6.170 5.162 -8.823 1.00 96.19 89 ALA A C 1
ATOM 750 O O . ALA A 1 89 ? 7.006 4.640 -9.560 1.00 96.19 89 ALA A O 1
ATOM 751 N N . LEU A 1 90 ? 4.865 4.953 -9.017 1.00 95.62 90 LEU A N 1
ATOM 752 C CA . LEU A 1 90 ? 4.366 4.112 -10.106 1.00 95.62 90 LEU A CA 1
ATOM 753 C C . LEU A 1 90 ? 4.688 4.708 -11.487 1.00 95.62 90 LEU A C 1
ATOM 755 O O . LEU A 1 90 ? 5.013 3.965 -12.413 1.00 95.62 90 LEU A O 1
ATOM 759 N N . ASN A 1 91 ? 4.633 6.037 -11.634 1.00 93.69 91 ASN A N 1
ATOM 760 C CA . ASN A 1 91 ? 5.066 6.710 -12.863 1.00 93.69 91 ASN A CA 1
ATOM 761 C C . ASN A 1 91 ? 6.566 6.532 -13.104 1.00 93.69 91 ASN A C 1
ATOM 763 O O . ASN A 1 91 ? 6.977 6.308 -14.243 1.00 93.69 91 ASN A O 1
ATOM 767 N N . HIS A 1 92 ? 7.372 6.615 -12.046 1.00 94.19 92 HIS A N 1
ATOM 768 C CA . HIS A 1 92 ? 8.808 6.375 -12.116 1.00 94.19 92 HIS A CA 1
ATOM 769 C C . HIS A 1 92 ? 9.118 4.929 -12.530 1.00 94.19 92 HIS A C 1
ATOM 771 O O . HIS A 1 92 ? 9.876 4.715 -13.473 1.00 94.19 92 HIS A O 1
ATOM 777 N N . LEU A 1 93 ? 8.448 3.942 -11.929 1.00 94.31 93 LEU A N 1
ATOM 778 C CA . LEU A 1 93 ? 8.597 2.516 -12.253 1.00 94.31 93 LEU A CA 1
ATOM 779 C C . LEU A 1 93 ? 8.163 2.158 -13.683 1.00 94.31 93 LEU A C 1
ATOM 781 O O . LEU A 1 93 ? 8.593 1.140 -14.222 1.00 94.31 93 LEU A O 1
ATOM 785 N N . HIS A 1 94 ? 7.325 2.985 -14.309 1.00 92.06 94 HIS A N 1
ATOM 786 C CA . HIS A 1 94 ? 6.931 2.825 -15.707 1.00 92.06 94 HIS A CA 1
ATOM 787 C C . HIS A 1 94 ? 7.983 3.364 -16.699 1.00 92.06 94 HIS A C 1
ATOM 789 O O . HIS A 1 94 ? 7.853 3.155 -17.908 1.00 92.06 94 HIS A O 1
ATOM 795 N N . GLN A 1 95 ? 9.018 4.076 -16.234 1.00 90.00 95 GLN A N 1
ATOM 796 C CA . GLN A 1 95 ? 10.011 4.683 -17.120 1.00 90.00 95 GLN A CA 1
ATOM 797 C C . GLN A 1 95 ? 10.871 3.620 -17.826 1.00 90.00 95 GLN A C 1
ATOM 799 O O . GLN A 1 95 ? 11.400 2.703 -17.188 1.00 90.00 95 GLN A O 1
ATOM 804 N N . PRO A 1 96 ? 11.068 3.738 -19.151 1.00 87.44 96 PRO A N 1
ATOM 805 C CA . PRO A 1 96 ? 11.905 2.804 -19.886 1.00 87.44 96 PRO A CA 1
ATOM 806 C C . PRO A 1 96 ? 13.375 2.959 -19.481 1.00 87.44 96 PRO A C 1
ATOM 808 O O . PRO A 1 96 ? 13.903 4.067 -19.434 1.00 87.44 96 PRO A O 1
ATOM 811 N N . GLY A 1 97 ? 14.056 1.834 -19.253 1.00 87.75 97 GLY A N 1
ATOM 812 C CA . GLY A 1 97 ? 15.492 1.816 -18.958 1.00 87.75 97 GLY A CA 1
ATOM 813 C C . GLY A 1 97 ? 15.864 2.114 -17.504 1.00 87.75 97 GLY A C 1
ATOM 814 O O . GLY A 1 97 ? 17.049 2.280 -17.227 1.00 87.75 97 GLY A O 1
ATOM 815 N N . LEU A 1 98 ? 14.890 2.155 -16.588 1.00 92.31 98 LEU A N 1
ATOM 816 C CA . LEU A 1 98 ? 15.156 2.248 -15.154 1.00 92.31 98 LEU A CA 1
ATOM 817 C C . LEU A 1 98 ? 15.984 1.036 -14.684 1.00 92.31 98 LEU A C 1
ATOM 819 O O . LEU A 1 98 ? 15.731 -0.099 -15.103 1.00 92.31 98 LEU A O 1
ATOM 823 N N . ALA A 1 99 ? 17.003 1.267 -13.854 1.00 94.88 99 ALA A N 1
ATOM 824 C CA . ALA A 1 99 ? 17.866 0.185 -13.399 1.00 94.88 99 ALA A CA 1
ATOM 825 C C . ALA A 1 99 ? 17.114 -0.723 -12.405 1.00 94.88 99 ALA A C 1
ATOM 827 O O . ALA 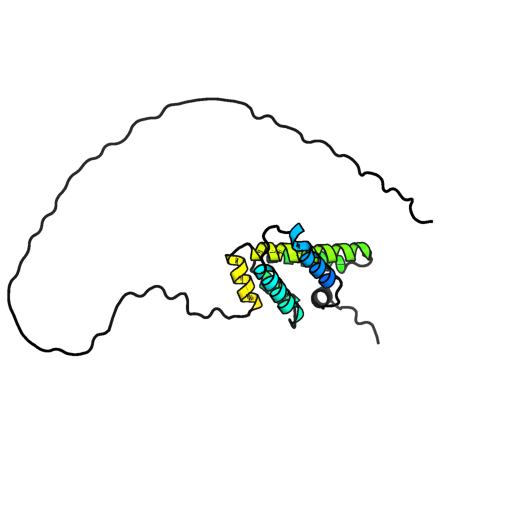A 1 99 ? 16.315 -0.228 -11.607 1.00 94.88 99 ALA A O 1
ATOM 828 N N . PRO A 1 100 ? 17.384 -2.044 -12.386 1.00 94.12 100 PRO A N 1
ATOM 829 C CA . PRO A 1 100 ? 16.733 -2.954 -11.443 1.00 94.12 100 PRO A CA 1
ATOM 830 C C . PRO A 1 100 ? 16.922 -2.567 -9.970 1.00 94.12 100 PRO A C 1
ATOM 832 O O . PRO A 1 100 ? 16.028 -2.795 -9.162 1.00 94.12 100 PRO A O 1
ATOM 835 N N . GLU A 1 101 ? 18.069 -1.976 -9.626 1.00 95.25 101 GLU A N 1
ATOM 836 C CA . GLU A 1 101 ? 18.349 -1.519 -8.262 1.00 95.25 101 GLU A CA 1
ATOM 837 C C . GLU A 1 101 ? 17.480 -0.313 -7.879 1.00 95.25 101 GLU A C 1
ATOM 839 O O . GLU A 1 101 ? 16.905 -0.303 -6.796 1.00 95.25 101 GLU A O 1
ATOM 844 N N . ASP A 1 102 ? 17.290 0.647 -8.789 1.00 95.69 102 ASP A N 1
ATOM 845 C CA . ASP A 1 102 ? 16.424 1.810 -8.553 1.00 95.69 102 ASP A CA 1
ATOM 846 C C . ASP A 1 102 ? 14.955 1.381 -8.406 1.00 95.69 102 ASP A C 1
ATOM 848 O O . ASP A 1 102 ? 14.232 1.868 -7.534 1.00 95.69 102 ASP A O 1
ATOM 852 N N . MET A 1 103 ? 14.511 0.404 -9.211 1.00 95.44 103 MET A N 1
ATOM 853 C CA . MET A 1 103 ? 13.180 -0.200 -9.066 1.00 95.44 103 MET A CA 1
ATOM 854 C C . MET A 1 103 ? 13.006 -0.839 -7.689 1.00 95.44 103 MET A C 1
ATOM 856 O O . MET A 1 103 ? 11.978 -0.653 -7.038 1.00 95.44 103 MET A O 1
ATOM 860 N N . LYS A 1 104 ? 14.010 -1.601 -7.250 1.00 96.56 104 LYS A N 1
ATOM 861 C CA . LYS A 1 104 ? 14.010 -2.293 -5.963 1.00 96.56 104 LYS A CA 1
ATOM 862 C C . LYS A 1 104 ? 13.933 -1.298 -4.805 1.00 96.56 104 LYS A C 1
ATOM 864 O O . LYS A 1 104 ? 13.051 -1.444 -3.965 1.00 96.56 104 LYS A O 1
ATOM 869 N N . GLN A 1 105 ? 14.779 -0.268 -4.814 1.00 97.31 105 GLN A N 1
ATOM 870 C CA . GLN A 1 105 ? 14.779 0.799 -3.808 1.00 97.31 105 GLN A CA 1
ATOM 871 C C . GLN A 1 105 ? 13.447 1.553 -3.775 1.00 97.31 105 GLN A C 1
ATOM 873 O O . GLN A 1 105 ? 12.921 1.827 -2.702 1.00 97.31 105 GLN A O 1
ATOM 878 N N . THR A 1 106 ? 12.856 1.826 -4.942 1.00 97.50 106 THR A N 1
ATOM 879 C CA . THR A 1 106 ? 11.535 2.467 -5.027 1.00 97.50 106 THR A CA 1
ATOM 880 C C . THR A 1 106 ? 10.452 1.602 -4.376 1.00 97.50 106 THR A C 1
ATOM 882 O O . THR A 1 106 ? 9.632 2.107 -3.615 1.00 97.50 106 THR A O 1
ATOM 885 N N . ILE A 1 107 ? 10.441 0.293 -4.646 1.00 97.44 107 ILE A N 1
ATOM 886 C CA . ILE A 1 107 ? 9.453 -0.631 -4.067 1.00 97.44 107 ILE A CA 1
ATOM 887 C C . ILE A 1 107 ? 9.663 -0.795 -2.552 1.00 97.44 107 ILE A C 1
ATOM 889 O O . ILE A 1 107 ? 8.683 -0.841 -1.812 1.00 97.44 107 ILE A O 1
ATOM 893 N N . GLU A 1 108 ? 10.913 -0.860 -2.086 1.00 96.69 108 GLU A N 1
ATOM 894 C CA . GLU A 1 108 ? 11.256 -0.902 -0.655 1.00 96.69 108 GLU A CA 1
ATOM 895 C C . GLU A 1 108 ? 10.807 0.360 0.082 1.00 96.69 108 GLU A C 1
ATOM 897 O O . GLU A 1 108 ? 10.207 0.256 1.154 1.00 96.69 108 GLU A O 1
ATOM 902 N N . GLY A 1 109 ? 11.057 1.532 -0.510 1.00 96.06 109 GLY A N 1
ATOM 903 C CA . GLY A 1 109 ? 10.606 2.818 0.015 1.00 96.06 109 GLY A CA 1
ATOM 904 C C . GLY A 1 109 ? 9.086 2.876 0.123 1.00 96.06 109 GLY A C 1
ATOM 905 O O . GLY A 1 109 ? 8.564 3.168 1.190 1.00 96.06 109 GLY A O 1
ATOM 906 N N . LEU A 1 110 ? 8.366 2.466 -0.927 1.00 97.50 110 LEU A N 1
ATOM 907 C CA . LEU A 1 110 ? 6.902 2.406 -0.891 1.00 97.50 110 LEU A CA 1
ATOM 908 C C . LEU A 1 110 ? 6.362 1.472 0.197 1.00 97.50 110 LEU A C 1
ATOM 910 O O . LEU A 1 110 ? 5.332 1.773 0.797 1.00 97.50 110 LEU A O 1
ATOM 914 N N . ALA A 1 111 ? 7.012 0.328 0.425 1.00 95.94 111 ALA A N 1
ATOM 915 C CA . ALA A 1 111 ? 6.617 -0.574 1.501 1.00 95.94 111 ALA A CA 1
ATOM 916 C C . ALA A 1 111 ? 6.819 0.093 2.870 1.00 95.94 111 ALA A C 1
ATOM 918 O O . ALA A 1 111 ? 5.920 0.021 3.709 1.00 95.94 111 ALA A O 1
ATOM 919 N N . ASN A 1 112 ? 7.946 0.796 3.050 1.00 94.19 112 ASN A N 1
ATOM 920 C CA . ASN A 1 112 ? 8.267 1.492 4.297 1.00 94.19 112 ASN A CA 1
ATOM 921 C C . ASN A 1 112 ? 7.248 2.589 4.588 1.00 94.19 112 ASN A C 1
ATOM 923 O O . ASN A 1 112 ? 6.642 2.608 5.657 1.00 94.19 112 ASN A O 1
ATOM 927 N N . ASP A 1 113 ? 7.002 3.439 3.594 1.00 95.06 113 ASP A N 1
ATOM 928 C CA . ASP A 1 113 ? 6.049 4.538 3.688 1.00 95.06 113 ASP A CA 1
ATOM 929 C C . ASP A 1 113 ? 4.643 4.021 4.007 1.00 95.06 113 ASP A C 1
ATOM 931 O O . ASP A 1 113 ? 3.929 4.616 4.809 1.00 95.06 113 ASP A O 1
ATOM 935 N N . PHE A 1 114 ? 4.242 2.886 3.421 1.00 96.06 114 PHE A N 1
ATOM 936 C CA . PHE A 1 114 ? 2.950 2.273 3.716 1.00 96.06 114 PHE A CA 1
ATOM 937 C C . PHE A 1 114 ? 2.841 1.850 5.188 1.00 96.06 114 PHE A C 1
ATOM 939 O O . PHE A 1 114 ? 1.812 2.101 5.821 1.00 96.06 114 PHE A O 1
ATOM 946 N N . VAL A 1 115 ? 3.883 1.227 5.747 1.00 93.62 115 VAL A N 1
ATOM 947 C CA . VAL A 1 115 ? 3.914 0.828 7.164 1.00 93.62 115 VAL A CA 1
ATOM 948 C C . VAL A 1 115 ? 3.874 2.057 8.071 1.00 93.62 115 VAL A C 1
ATOM 950 O O . VAL A 1 115 ? 3.021 2.120 8.955 1.00 93.62 115 VAL A O 1
ATOM 953 N N . GLU A 1 116 ? 4.726 3.052 7.823 1.00 92.75 116 GLU A N 1
ATOM 954 C CA . GLU A 1 116 ? 4.783 4.294 8.606 1.00 92.75 116 GLU A CA 1
ATOM 955 C C . GLU A 1 116 ? 3.442 5.034 8.605 1.00 92.75 116 GLU A C 1
ATOM 957 O O . GLU A 1 116 ? 2.906 5.368 9.662 1.00 92.75 116 GLU A O 1
ATOM 962 N N . VAL A 1 117 ? 2.841 5.214 7.428 1.00 95.12 117 VAL A N 1
ATOM 963 C CA . VAL A 1 117 ? 1.537 5.875 7.277 1.00 95.12 117 VAL A CA 1
ATOM 964 C C . VAL A 1 117 ? 0.437 5.107 8.000 1.00 95.12 117 VAL A C 1
ATOM 966 O O . VAL A 1 117 ? -0.434 5.717 8.622 1.00 95.12 117 VAL A O 1
ATOM 969 N N . THR A 1 118 ? 0.470 3.775 7.948 1.00 95.06 118 THR A N 1
ATOM 970 C CA . THR A 1 118 ? -0.522 2.954 8.647 1.00 95.06 118 THR A CA 1
ATOM 971 C C . THR A 1 118 ? -0.385 3.107 10.162 1.00 95.06 118 THR A C 1
ATOM 973 O O . THR A 1 118 ? -1.396 3.268 10.845 1.00 95.06 118 THR A O 1
ATOM 976 N N . ILE A 1 119 ? 0.841 3.122 10.692 1.00 93.06 119 ILE A N 1
ATOM 977 C CA . ILE A 1 119 ? 1.095 3.353 12.121 1.00 93.06 119 ILE A CA 1
ATOM 978 C C . ILE A 1 119 ? 0.616 4.749 12.537 1.00 93.06 119 ILE A C 1
ATOM 980 O O . ILE A 1 119 ? -0.109 4.866 13.524 1.00 93.06 119 ILE A O 1
ATOM 984 N N . ASP A 1 120 ? 0.956 5.791 11.772 1.00 92.81 120 ASP A N 1
ATOM 985 C CA . ASP A 1 120 ? 0.521 7.168 12.044 1.00 92.81 120 ASP A CA 1
ATOM 986 C C . ASP A 1 120 ? -1.009 7.261 12.151 1.00 92.81 120 ASP A C 1
ATOM 988 O O . ASP A 1 120 ? -1.553 7.882 13.065 1.00 92.81 120 ASP A O 1
ATOM 992 N N . VAL A 1 121 ? -1.717 6.610 11.225 1.00 95.25 121 VAL A N 1
ATOM 993 C CA . VAL A 1 121 ? -3.185 6.558 11.196 1.00 95.25 121 VAL A CA 1
ATOM 994 C C . VAL A 1 121 ? -3.752 5.809 12.394 1.00 95.25 121 VAL A C 1
ATOM 996 O O . VAL A 1 121 ? -4.786 6.207 12.927 1.00 95.25 121 VAL A O 1
ATOM 999 N N . ILE A 1 122 ? -3.106 4.724 12.815 1.00 93.94 122 ILE A N 1
ATOM 1000 C CA . ILE A 1 122 ? -3.545 3.928 13.960 1.00 93.94 122 ILE A CA 1
ATOM 1001 C C . ILE A 1 122 ? -3.303 4.675 15.280 1.00 93.94 122 ILE A C 1
ATOM 1003 O O . ILE A 1 122 ? -4.121 4.581 16.193 1.00 93.94 122 ILE A O 1
ATOM 1007 N N . HIS A 1 123 ? -2.230 5.453 15.396 1.00 91.75 123 HIS A N 1
ATOM 1008 C CA . HIS A 1 123 ? -1.960 6.240 16.602 1.00 91.75 123 HIS A CA 1
ATOM 1009 C C . HIS A 1 123 ? -2.904 7.441 16.775 1.00 91.75 123 HIS A C 1
ATOM 1011 O O . HIS A 1 123 ? -3.085 7.923 17.896 1.00 91.75 123 HIS A O 1
ATOM 1017 N N . ASP A 1 124 ? -3.562 7.901 15.708 1.00 94.19 124 ASP A N 1
ATOM 1018 C CA . ASP A 1 124 ? -4.655 8.868 15.804 1.00 94.19 124 ASP A CA 1
ATOM 1019 C C . ASP A 1 124 ? -5.995 8.155 16.054 1.00 94.19 124 ASP A C 1
ATOM 1021 O O . ASP A 1 124 ? -6.510 7.423 15.213 1.00 94.19 124 ASP A O 1
ATOM 1025 N N . ALA A 1 125 ? -6.621 8.401 17.208 1.00 92.38 125 ALA A N 1
ATOM 1026 C CA . ALA A 1 125 ? -7.855 7.713 17.597 1.00 92.38 125 ALA A CA 1
ATOM 1027 C C . ALA A 1 125 ? -9.048 7.951 16.645 1.00 92.38 125 ALA A C 1
ATOM 1029 O O . ALA A 1 125 ? -9.928 7.090 16.534 1.00 92.38 125 ALA A O 1
ATOM 1030 N N . VAL A 1 126 ? -9.124 9.109 15.983 1.00 94.38 126 VAL A N 1
ATOM 1031 C CA . VAL A 1 126 ? -10.203 9.431 15.036 1.00 94.38 126 VAL A CA 1
ATOM 1032 C C . VAL A 1 126 ? -9.946 8.729 13.708 1.00 94.38 126 VAL A C 1
ATOM 1034 O O . VAL A 1 126 ? -10.861 8.105 13.160 1.00 94.38 126 VAL A O 1
ATOM 1037 N N . GLN A 1 127 ? -8.713 8.786 13.210 1.00 95.00 127 GLN A N 1
ATOM 1038 C CA . GLN A 1 127 ? -8.325 8.134 11.962 1.00 95.00 127 GLN A CA 1
ATOM 1039 C C . GLN A 1 127 ? -8.337 6.606 12.103 1.00 95.00 127 GLN A C 1
ATOM 1041 O O . GLN A 1 127 ? -8.869 5.937 11.220 1.00 95.00 127 GLN A O 1
ATOM 1046 N N . LYS A 1 128 ? -7.900 6.047 13.240 1.00 94.50 128 LYS A N 1
ATOM 1047 C CA . LYS A 1 128 ? -7.995 4.612 13.570 1.00 94.50 128 LYS A CA 1
ATOM 1048 C C . LYS A 1 128 ? -9.427 4.098 13.440 1.00 94.50 128 LYS A C 1
ATOM 1050 O O . LYS A 1 128 ? -9.666 3.096 12.772 1.00 94.50 128 LYS A O 1
ATOM 1055 N N . LYS A 1 129 ? -10.406 4.806 14.019 1.00 93.75 129 LYS A N 1
ATOM 1056 C CA . LYS A 1 129 ? -11.832 4.441 13.904 1.00 93.75 129 LYS A CA 1
ATOM 1057 C C . LYS A 1 129 ? -12.317 4.453 12.455 1.00 93.75 129 LYS A C 1
ATOM 1059 O O . LYS A 1 129 ? -13.049 3.554 12.050 1.00 93.75 129 LYS A O 1
ATOM 1064 N N . ARG A 1 130 ? -11.905 5.452 11.669 1.00 94.50 130 ARG A N 1
ATOM 1065 C CA . ARG A 1 130 ? -12.246 5.537 10.240 1.00 94.50 130 ARG A CA 1
ATOM 1066 C C . ARG A 1 130 ? -11.589 4.423 9.429 1.00 94.50 130 ARG A C 1
ATOM 1068 O O . ARG A 1 130 ? -12.252 3.844 8.578 1.00 94.50 130 ARG A O 1
ATOM 1075 N N . LEU A 1 131 ? -10.328 4.097 9.709 1.00 95.25 131 LEU A N 1
ATOM 1076 C CA . LEU A 1 131 ? -9.622 2.990 9.073 1.00 95.25 131 LEU A CA 1
ATOM 1077 C C . LEU A 1 131 ? -10.351 1.672 9.331 1.00 95.25 131 LEU A C 1
ATOM 1079 O O . LEU A 1 131 ? -10.669 0.977 8.371 1.00 95.25 131 LEU A O 1
ATOM 1083 N N . ILE A 1 132 ? -10.674 1.376 10.597 1.00 94.31 132 ILE A N 1
ATOM 1084 C CA . ILE A 1 132 ? -11.426 0.173 10.989 1.00 94.31 132 ILE A CA 1
ATOM 1085 C C . ILE A 1 132 ? -12.747 0.098 10.217 1.00 94.31 132 ILE A C 1
ATOM 1087 O O . ILE A 1 132 ? -13.041 -0.922 9.608 1.00 94.31 132 ILE A O 1
ATOM 1091 N N . HIS A 1 133 ? -13.499 1.196 10.166 1.00 92.31 133 HIS A N 1
ATOM 1092 C CA . HIS A 1 133 ? -14.754 1.270 9.420 1.00 92.31 133 HIS A CA 1
ATOM 1093 C C . HIS A 1 133 ? -14.598 0.949 7.921 1.00 92.31 133 HIS A C 1
ATOM 1095 O O . HIS A 1 133 ? -15.442 0.270 7.338 1.00 92.31 133 HIS A O 1
ATOM 1101 N N . ILE A 1 134 ? -13.513 1.415 7.292 1.00 91.88 134 ILE A N 1
ATOM 1102 C CA . ILE A 1 134 ? -13.229 1.139 5.876 1.00 91.88 134 ILE A CA 1
ATOM 1103 C C . ILE A 1 134 ? -12.917 -0.347 5.661 1.00 91.88 134 ILE A C 1
ATOM 1105 O O . ILE A 1 134 ? -13.460 -0.943 4.731 1.00 91.88 134 ILE A O 1
ATOM 1109 N N . ILE A 1 135 ? -12.072 -0.946 6.509 1.00 91.81 135 ILE A N 1
ATOM 1110 C CA . ILE A 1 135 ? -11.628 -2.344 6.347 1.00 91.81 135 ILE A CA 1
ATOM 1111 C C . ILE A 1 135 ? -12.701 -3.366 6.745 1.00 91.81 135 ILE A C 1
ATOM 1113 O O . ILE A 1 135 ? -12.712 -4.466 6.203 1.00 91.81 135 ILE A O 1
ATOM 1117 N N . THR A 1 136 ? -13.621 -3.032 7.657 1.00 87.12 136 THR A N 1
ATOM 1118 C CA . THR A 1 136 ? -14.710 -3.943 8.055 1.00 87.12 136 THR A CA 1
ATOM 1119 C C . THR A 1 136 ? -15.946 -3.825 7.167 1.00 87.12 136 THR A C 1
ATOM 1121 O O . THR A 1 136 ? -16.823 -4.685 7.234 1.00 87.12 136 THR A O 1
ATOM 1124 N N . GLN A 1 137 ? -16.041 -2.773 6.342 1.00 71.88 137 GLN A N 1
ATOM 1125 C CA . GLN A 1 137 ? -17.249 -2.409 5.589 1.00 71.88 137 GLN A CA 1
ATOM 1126 C C . GLN A 1 137 ? -18.518 -2.341 6.453 1.00 71.88 137 GLN A C 1
ATOM 1128 O O . GLN A 1 137 ? -19.631 -2.450 5.930 1.00 71.88 137 GLN A O 1
ATOM 1133 N N . GLU A 1 138 ? -18.385 -2.164 7.770 1.00 52.09 138 GLU A N 1
ATOM 1134 C CA . GLU A 1 138 ? -19.533 -1.946 8.637 1.00 52.09 138 GLU A CA 1
ATOM 1135 C C . GLU A 1 138 ? -20.155 -0.619 8.228 1.00 52.09 138 GLU A C 1
ATOM 1137 O O . GLU A 1 138 ? -19.675 0.428 8.635 1.00 52.09 138 GLU A O 1
ATOM 1142 N N . THR A 1 139 ? -21.215 -0.628 7.412 1.00 39.84 139 THR A N 1
ATOM 1143 C CA . THR A 1 139 ? -22.068 0.554 7.224 1.00 39.84 139 THR A CA 1
ATOM 1144 C C . THR A 1 139 ? -22.340 1.150 8.596 1.00 39.84 139 THR A C 1
ATOM 1146 O O . THR A 1 139 ? -22.674 0.372 9.493 1.00 39.84 139 THR A O 1
ATOM 1149 N N . PRO A 1 140 ? -22.200 2.476 8.791 1.00 43.12 140 PRO A N 1
ATOM 1150 C CA . PRO A 1 140 ? -22.401 3.049 10.106 1.00 43.12 140 PRO A CA 1
ATOM 1151 C C . PRO A 1 140 ? -23.846 2.739 10.465 1.00 43.12 140 PRO A C 1
ATOM 1153 O O . PRO A 1 140 ? -24.769 3.264 9.835 1.00 43.12 140 PRO A O 1
ATOM 1156 N N . SER A 1 141 ? -24.038 1.800 11.394 1.00 36.59 141 SER A N 1
ATOM 1157 C CA . SER A 1 141 ? -25.363 1.466 11.878 1.00 36.59 141 SER A CA 1
ATOM 1158 C C . SER A 1 141 ? -25.892 2.768 12.448 1.00 36.59 141 SER A C 1
ATOM 1160 O O . SER A 1 141 ? -25.290 3.362 13.345 1.00 36.59 141 SER A O 1
ATOM 1162 N N . SER A 1 142 ? -26.921 3.296 11.798 1.00 45.31 142 SER A N 1
ATOM 1163 C CA . SER A 1 142 ? -27.471 4.622 12.038 1.00 45.31 142 SER A CA 1
ATOM 1164 C C . SER A 1 142 ? -28.272 4.593 13.341 1.00 45.31 142 SER A C 1
ATOM 1166 O O . SER A 1 142 ? -29.491 4.695 13.334 1.00 45.31 142 SER A O 1
ATOM 1168 N N . GLU A 1 143 ? -27.588 4.358 14.460 1.00 45.31 143 GLU A N 1
ATOM 1169 C CA . GLU A 1 143 ? -28.210 4.179 15.773 1.00 45.31 143 GLU A CA 1
ATOM 1170 C C . GLU A 1 143 ? -27.471 4.903 16.906 1.00 45.31 143 GLU A C 1
ATOM 1172 O O . GLU A 1 143 ? -27.869 4.804 18.060 1.00 45.31 143 GLU A O 1
ATOM 1177 N N . GLU A 1 144 ? -26.457 5.718 16.598 1.00 50.19 144 GLU A N 1
ATOM 1178 C CA . GLU A 1 144 ? -25.774 6.534 17.609 1.00 50.19 144 GLU A CA 1
ATOM 1179 C C . GLU A 1 144 ? -25.596 7.981 17.141 1.00 50.19 144 GLU A C 1
ATOM 1181 O O . GLU A 1 144 ? -24.490 8.486 17.007 1.00 50.19 144 GLU A O 1
ATOM 1186 N N . LEU A 1 145 ? -26.713 8.644 16.828 1.00 42.47 145 LEU A N 1
ATOM 1187 C CA . LEU A 1 145 ? -26.826 10.109 16.761 1.00 42.47 145 LEU A CA 1
ATOM 1188 C C . LEU A 1 145 ? -28.309 10.524 16.847 1.00 42.47 145 LEU A C 1
ATOM 1190 O O . LEU A 1 145 ? -28.809 11.316 16.053 1.00 42.47 145 LEU A O 1
ATOM 1194 N N . ALA A 1 146 ? -29.037 9.978 17.824 1.00 39.81 146 ALA A N 1
ATOM 1195 C CA . ALA A 1 146 ? -30.259 10.612 18.306 1.00 39.81 146 ALA A CA 1
ATOM 1196 C C . ALA A 1 146 ? -29.886 11.482 19.524 1.00 39.81 146 ALA A C 1
ATOM 1198 O O . ALA A 1 146 ? -29.382 10.942 20.511 1.00 39.81 146 ALA A O 1
ATOM 1199 N N . PRO A 1 147 ? -30.068 12.816 19.481 1.00 44.03 147 PRO A N 1
ATOM 1200 C CA . PRO A 1 147 ? -29.921 13.648 20.671 1.00 44.03 147 PRO A CA 1
ATOM 1201 C C . PRO A 1 147 ? -30.969 13.242 21.725 1.00 44.03 147 PRO A C 1
ATOM 1203 O O . PRO A 1 147 ? -32.036 12.744 21.354 1.00 44.03 147 PRO A O 1
ATOM 1206 N N . PRO A 1 148 ? -30.696 13.445 23.027 1.00 41.78 148 PRO A N 1
ATOM 1207 C CA . PRO A 1 148 ? -31.602 13.031 24.090 1.00 41.78 148 PRO A CA 1
ATOM 1208 C C . PRO A 1 148 ? -32.912 13.813 23.963 1.00 41.78 148 PRO A C 1
ATOM 1210 O O . PRO A 1 148 ? -32.955 15.012 24.232 1.00 41.78 148 PRO A O 1
ATOM 1213 N N . GLN A 1 149 ? -33.981 13.149 23.519 1.00 40.81 149 GLN A N 1
ATOM 1214 C CA . GLN A 1 149 ? -35.324 13.693 23.659 1.00 40.81 149 GLN A CA 1
ATOM 1215 C C . GLN A 1 149 ? -35.820 13.376 25.064 1.00 40.81 149 GLN A C 1
ATOM 1217 O O . GLN A 1 149 ? -36.150 12.237 25.392 1.00 40.81 149 GLN A O 1
ATOM 1222 N N . GLU A 1 150 ? -35.826 14.419 25.885 1.00 43.66 150 GLU A N 1
ATOM 1223 C CA . GLU A 1 150 ? -36.593 14.492 27.116 1.00 43.66 150 GLU A CA 1
ATOM 1224 C C . GLU A 1 150 ? -38.086 14.245 26.839 1.00 43.66 150 GLU A C 1
ATOM 1226 O O . GLU A 1 150 ? -38.648 14.731 25.856 1.00 43.66 150 GLU A O 1
ATOM 1231 N N . ASP A 1 151 ? -38.674 13.455 27.736 1.00 46.38 151 ASP A N 1
ATOM 1232 C CA . ASP A 1 151 ? -40.081 13.352 28.124 1.00 46.38 151 ASP A CA 1
ATOM 1233 C C . ASP A 1 151 ? -41.159 13.931 27.192 1.00 46.38 151 ASP A C 1
ATOM 1235 O O . ASP A 1 151 ? -41.401 15.136 27.157 1.00 46.38 151 ASP A O 1
ATOM 1239 N N . ALA A 1 152 ? -41.970 13.038 26.612 1.00 43.03 152 ALA A N 1
ATOM 1240 C CA . ALA A 1 152 ? -43.427 13.160 26.695 1.00 43.03 152 ALA A CA 1
ATOM 1241 C C . ALA A 1 152 ? -44.138 11.866 26.266 1.00 43.03 152 ALA A C 1
ATOM 1243 O O . ALA A 1 152 ? -44.004 11.420 25.129 1.00 43.03 152 ALA A O 1
ATOM 1244 N N . SER A 1 153 ? -45.048 11.408 27.133 1.00 37.28 153 SER A N 1
ATOM 1245 C CA . SER A 1 153 ? -46.226 10.563 26.848 1.00 37.28 153 SER A CA 1
ATOM 1246 C C . SER A 1 153 ? -46.148 9.089 27.264 1.00 37.28 153 SER A C 1
ATOM 1248 O O . SER A 1 153 ? -46.121 8.184 26.437 1.00 37.28 153 SER A O 1
ATOM 1250 N N . LEU A 1 154 ? -46.322 8.843 28.565 1.00 36.41 154 LEU A N 1
ATOM 1251 C CA . LEU A 1 154 ? -47.172 7.741 29.028 1.00 36.41 154 LEU A CA 1
ATOM 1252 C C . LEU A 1 154 ? -48.422 8.335 29.682 1.00 36.41 154 LEU A C 1
ATOM 1254 O O . LEU A 1 154 ? -48.533 8.440 30.899 1.00 36.41 154 LEU A O 1
ATOM 1258 N N . THR A 1 155 ? -49.372 8.763 28.853 1.00 38.00 155 THR A N 1
ATOM 1259 C CA . THR A 1 155 ? -50.733 9.074 29.298 1.00 38.00 155 THR A CA 1
ATOM 1260 C C . THR A 1 155 ? -51.639 7.934 28.868 1.00 38.00 155 THR A C 1
ATOM 1262 O O . THR A 1 155 ? -52.080 7.892 27.725 1.00 38.00 155 THR A O 1
ATOM 1265 N N . GLN A 1 156 ? -51.881 7.004 29.787 1.00 36.94 156 GLN A N 1
ATOM 1266 C CA . GLN A 1 156 ? -53.161 6.328 30.016 1.00 36.94 156 GLN A CA 1
ATOM 1267 C C . GLN A 1 156 ? -52.928 5.220 31.042 1.00 36.94 156 GLN A C 1
ATOM 1269 O O . GLN A 1 156 ? -52.270 4.230 30.741 1.00 36.94 156 GLN A O 1
ATOM 1274 N N . LEU A 1 157 ? -53.466 5.396 32.250 1.00 36.47 157 LEU A N 1
ATOM 1275 C CA . LEU A 1 157 ? -54.511 4.537 32.821 1.00 36.47 157 LEU A CA 1
ATOM 1276 C C . LEU A 1 157 ? -54.818 4.977 34.265 1.00 36.47 157 LEU A C 1
ATOM 1278 O O . LEU A 1 157 ? -53.923 5.060 35.092 1.00 36.47 157 LEU A O 1
ATOM 1282 N N . ASN A 1 158 ? -56.114 5.209 34.509 1.00 37.84 158 ASN A N 1
ATOM 1283 C CA . ASN A 1 158 ? -56.847 5.174 35.780 1.00 37.84 158 ASN A CA 1
ATOM 1284 C C . ASN A 1 158 ? -56.328 5.977 36.985 1.00 37.84 158 ASN A C 1
ATOM 1286 O O . ASN A 1 158 ? -55.397 5.568 37.656 1.00 37.84 158 ASN A O 1
ATOM 1290 N N . GLU A 1 159 ? -57.091 6.996 37.391 1.00 36.91 159 GLU A N 1
ATOM 1291 C CA . GLU A 1 159 ? -58.004 6.866 38.539 1.00 36.91 159 GLU A CA 1
ATOM 1292 C C . GLU A 1 159 ? -58.884 8.119 38.674 1.00 36.91 159 GLU A C 1
ATOM 1294 O O . GLU A 1 159 ? -58.430 9.254 38.781 1.00 36.91 159 GLU A O 1
ATOM 1299 N N . SER A 1 160 ? -60.192 7.880 38.638 1.00 39.75 160 SER A N 1
ATOM 1300 C CA . SER A 1 160 ? -61.210 8.764 39.193 1.00 39.75 160 SER A CA 1
ATOM 1301 C C . SER A 1 160 ? -61.130 8.649 40.711 1.00 39.75 160 SER A C 1
ATOM 1303 O O . SER A 1 160 ? -61.200 7.516 41.175 1.00 39.75 160 SER A O 1
ATOM 1305 N N . VAL A 1 161 ? -61.064 9.768 41.448 1.00 37.00 161 VAL A N 1
ATOM 1306 C CA . VAL A 1 161 ? -61.743 10.011 42.746 1.00 37.00 161 VAL A CA 1
ATOM 1307 C C . VAL A 1 161 ? -61.261 11.335 43.376 1.00 37.00 161 VAL A C 1
ATOM 1309 O O . VAL A 1 161 ? -60.111 11.482 43.762 1.00 37.00 161 VAL A O 1
ATOM 1312 N N . VAL A 1 162 ? -62.224 12.261 43.488 1.00 38.47 162 VAL A N 1
ATOM 1313 C CA . VAL A 1 162 ? -62.498 13.157 44.633 1.00 38.47 162 VAL A CA 1
ATOM 1314 C C . VAL A 1 162 ? -61.585 14.375 44.875 1.00 38.47 162 VAL A C 1
ATOM 1316 O O . VAL A 1 162 ? -60.518 14.303 45.467 1.00 38.47 162 VAL A O 1
ATOM 1319 N N . GLU A 1 163 ? -62.114 15.526 44.440 1.00 37.31 163 GLU A N 1
ATOM 1320 C CA . GLU A 1 163 ? -62.590 16.634 45.297 1.00 37.31 163 GLU A CA 1
ATOM 1321 C C . GLU A 1 163 ? -61.705 17.064 46.489 1.00 37.31 163 GLU A C 1
ATOM 1323 O O . GLU A 1 163 ? -61.564 16.331 47.462 1.00 37.31 163 GLU A O 1
ATOM 1328 N N . ASN A 1 164 ? -61.190 18.302 46.444 1.00 35.66 164 ASN A N 1
ATOM 1329 C CA . ASN A 1 164 ? -61.260 19.325 47.511 1.00 35.66 164 ASN A CA 1
ATOM 1330 C C . ASN A 1 164 ? -60.380 20.534 47.123 1.00 35.66 164 ASN A C 1
ATOM 1332 O O . ASN A 1 164 ? -59.191 20.393 46.866 1.00 35.66 164 ASN A O 1
ATOM 1336 N N . LEU A 1 165 ? -60.995 21.674 46.803 1.00 35.09 165 LEU A N 1
ATOM 1337 C CA . LEU A 1 165 ? -61.195 22.856 47.664 1.00 35.09 165 LEU A CA 1
ATOM 1338 C C . LEU A 1 165 ? -60.058 23.894 47.570 1.00 35.09 165 LEU A C 1
ATOM 1340 O O . LEU A 1 165 ? -58.971 23.728 48.100 1.00 35.09 165 LEU A O 1
ATOM 1344 N N . GLU A 1 166 ? -60.445 25.015 46.954 1.00 35.84 166 GLU A N 1
ATOM 1345 C CA . GLU A 1 166 ? -60.281 26.382 47.469 1.00 35.84 166 GLU A CA 1
ATOM 1346 C C . GLU A 1 166 ? -58.932 27.142 47.382 1.00 35.84 166 GLU A C 1
ATOM 1348 O O . GLU A 1 166 ? -57.936 26.820 48.012 1.00 35.84 166 GLU A O 1
ATOM 1353 N N . GLN A 1 167 ? -59.046 28.302 46.704 1.00 35.38 167 GLN A N 1
ATOM 1354 C CA . GLN A 1 167 ? -58.530 29.641 47.071 1.00 35.38 167 GLN A CA 1
ATOM 1355 C C . GLN A 1 167 ? -57.088 30.089 46.679 1.00 35.38 167 GLN A C 1
ATOM 1357 O O . GLN A 1 167 ? -56.115 29.887 47.387 1.00 35.38 167 GLN A O 1
ATOM 1362 N N . LYS A 1 168 ? -57.009 30.806 45.535 1.00 31.28 168 LYS A N 1
ATOM 1363 C CA . LYS A 1 168 ? -56.505 32.198 45.263 1.00 31.28 168 LYS A CA 1
ATOM 1364 C C . LYS A 1 168 ? -55.819 32.999 46.428 1.00 31.28 168 LYS A C 1
ATOM 1366 O O . LYS A 1 168 ? -56.281 32.812 47.546 1.00 31.28 168 LYS A O 1
ATOM 1371 N N . PRO A 1 169 ? -54.998 34.089 46.232 1.00 43.50 169 PRO A N 1
ATOM 1372 C CA . PRO A 1 169 ? -54.075 34.568 45.159 1.00 43.50 169 PRO A CA 1
ATOM 1373 C C . PRO A 1 169 ? -52.657 35.063 45.630 1.00 43.50 169 PRO A C 1
ATOM 1375 O O . PRO A 1 169 ? -52.414 35.247 46.812 1.00 43.50 169 PRO A O 1
ATOM 1378 N N . ALA A 1 170 ? -51.804 35.406 44.642 1.00 35.94 170 ALA A N 1
ATOM 1379 C CA . ALA A 1 170 ? -50.856 36.547 44.516 1.00 35.94 170 ALA A CA 1
ATOM 1380 C C . ALA A 1 170 ? -49.917 36.988 45.666 1.00 35.94 170 ALA A C 1
ATOM 1382 O O . ALA A 1 170 ? -50.401 37.434 46.693 1.00 35.94 170 ALA A O 1
ATOM 1383 N N . THR A 1 171 ? -48.614 37.155 45.358 1.00 36.19 171 THR A N 1
ATOM 1384 C CA . THR A 1 171 ? -47.947 38.480 45.454 1.00 36.19 171 THR A CA 1
ATOM 1385 C C . THR A 1 171 ? -46.652 38.584 44.635 1.00 36.19 171 THR A C 1
ATOM 1387 O O . THR A 1 171 ? -45.881 37.638 44.510 1.00 36.19 171 THR A O 1
ATOM 1390 N N . LEU A 1 172 ? -46.493 39.781 44.077 1.00 38.56 172 LEU A N 1
ATOM 1391 C CA . LEU A 1 172 ? -45.384 40.407 43.362 1.00 38.56 172 LEU A CA 1
ATOM 1392 C C . LEU A 1 172 ? -44.310 40.872 44.368 1.00 38.56 172 LEU A C 1
ATOM 1394 O O . LEU A 1 172 ? -44.713 41.350 45.418 1.00 38.56 172 LEU A O 1
ATOM 1398 N N . ASP A 1 173 ? -43.010 40.818 44.040 1.00 35.06 173 ASP A N 1
ATOM 1399 C CA . ASP A 1 173 ? -42.080 41.944 44.285 1.00 35.06 173 ASP A CA 1
ATOM 1400 C C . ASP A 1 173 ? -40.675 41.727 43.668 1.00 35.06 173 ASP A C 1
ATOM 1402 O O . ASP A 1 173 ? -39.988 40.736 43.909 1.00 35.06 173 ASP A O 1
ATOM 1406 N N . LYS A 1 174 ? -40.265 42.705 42.854 1.00 41.16 174 LYS A N 1
ATOM 1407 C CA . LYS A 1 174 ? -38.886 43.152 42.550 1.00 41.16 174 LYS A CA 1
ATOM 1408 C C . LYS A 1 174 ? -38.728 44.456 43.358 1.00 41.16 174 LYS A C 1
ATOM 1410 O O . LYS A 1 174 ? -39.751 45.135 43.446 1.00 41.16 174 LYS A O 1
ATOM 1415 N N . PRO A 1 175 ? -37.539 44.923 43.817 1.00 48.69 175 PRO A N 1
ATOM 1416 C CA . PRO A 1 175 ? -36.526 45.449 42.884 1.00 48.69 175 PRO A CA 1
ATOM 1417 C C . PRO A 1 175 ? -35.052 45.564 43.382 1.00 48.69 175 PRO A C 1
ATOM 1419 O O . PRO A 1 175 ? -34.733 45.390 44.549 1.00 48.69 175 PRO A O 1
ATOM 1422 N N . GLU A 1 176 ? -34.185 45.880 42.409 1.00 37.50 176 GLU A N 1
ATOM 1423 C CA . GLU A 1 176 ? -33.024 46.802 42.409 1.00 37.50 176 GLU A CA 1
ATOM 1424 C C . GLU A 1 176 ? -31.929 46.800 43.494 1.00 37.50 176 GLU A C 1
ATOM 1426 O O . GLU A 1 176 ? -32.170 47.041 44.670 1.00 37.50 176 GLU A O 1
ATOM 1431 N N . THR A 1 177 ? -30.673 46.724 43.027 1.00 39.91 177 THR A N 1
ATOM 1432 C CA . THR A 1 177 ? -29.525 47.651 43.256 1.00 39.91 177 THR A CA 1
ATOM 1433 C C . THR A 1 177 ? -28.289 46.983 42.615 1.00 39.91 177 THR A C 1
ATOM 1435 O O . THR A 1 177 ? -28.128 45.777 42.732 1.00 39.91 177 THR A O 1
ATOM 1438 N N . GLY A 1 178 ? -27.412 47.584 41.806 1.00 32.88 178 GLY A N 1
ATOM 1439 C CA . GLY A 1 178 ? -26.899 48.949 41.728 1.00 32.88 178 GLY A CA 1
ATOM 1440 C C . GLY A 1 178 ? -25.408 48.911 42.108 1.00 32.88 178 GLY A C 1
ATOM 1441 O O . GLY A 1 178 ? -25.108 48.589 43.251 1.00 32.88 178 GLY A O 1
ATOM 1442 N N . GLY A 1 179 ? -24.478 49.225 41.190 1.00 32.78 179 GLY A N 1
ATOM 1443 C CA . GLY A 1 179 ? -23.074 49.486 41.563 1.00 32.78 179 GLY A CA 1
ATOM 1444 C C . GLY A 1 179 ? -22.000 49.183 40.511 1.00 32.78 179 GLY A C 1
ATOM 1445 O O . GLY A 1 179 ? -21.467 48.080 40.467 1.00 32.78 179 GLY A O 1
ATOM 1446 N N . SER A 1 180 ? -21.643 50.196 39.715 1.00 43.75 180 SER A N 1
ATOM 1447 C CA . SER A 1 180 ? -20.378 50.302 38.967 1.00 43.75 180 SER A CA 1
ATOM 1448 C C . SER A 1 180 ? -19.161 50.382 39.900 1.00 43.75 180 SER A C 1
ATOM 1450 O O . SER A 1 180 ? -19.312 50.858 41.020 1.00 43.75 180 SER A O 1
ATOM 1452 N N . LEU A 1 181 ? -17.962 50.053 39.396 1.00 41.97 181 LEU A N 1
ATOM 1453 C CA . LEU A 1 181 ? -16.747 50.898 39.414 1.00 41.97 181 LEU A CA 1
ATOM 1454 C C . LEU A 1 181 ? -15.586 50.182 38.683 1.00 41.97 181 LEU A C 1
ATOM 1456 O O . LEU A 1 181 ? -15.387 48.980 38.825 1.00 41.97 181 LEU A O 1
ATOM 1460 N N . GLN A 1 182 ? -14.858 50.945 37.866 1.00 43.78 182 GLN A N 1
ATOM 1461 C CA . GLN A 1 182 ? -13.730 50.542 37.009 1.00 43.78 182 GLN A CA 1
ATOM 1462 C C . GLN A 1 182 ? -12.376 50.948 37.675 1.00 43.78 182 GLN A C 1
ATOM 1464 O O . GLN A 1 182 ? -12.396 51.357 38.834 1.00 43.78 182 GLN A O 1
ATOM 1469 N N . PRO A 1 183 ? -11.211 50.833 36.998 1.00 54.03 183 PRO A N 1
ATOM 1470 C CA . PRO A 1 183 ? -10.037 50.019 37.351 1.00 54.03 183 PRO A CA 1
ATOM 1471 C C . PRO A 1 183 ? -8.886 50.828 38.009 1.00 54.03 183 PRO A C 1
ATOM 1473 O O . PRO A 1 183 ? -9.067 52.002 38.332 1.00 54.03 183 PRO A O 1
ATOM 1476 N N . PRO A 1 184 ? -7.668 50.254 38.120 1.00 47.88 184 PRO A N 1
ATOM 1477 C CA . PRO A 1 184 ? -6.490 51.066 37.796 1.00 47.88 184 PRO A CA 1
ATOM 1478 C C . PRO A 1 184 ? -5.378 50.358 36.992 1.00 47.88 184 PRO A C 1
ATOM 1480 O O . PRO A 1 184 ? -5.019 49.213 37.240 1.00 47.88 184 PRO A O 1
ATOM 1483 N N . GLU A 1 185 ? -4.891 51.136 36.022 1.00 35.69 185 GLU A N 1
ATOM 1484 C CA . GLU A 1 185 ? -3.518 51.476 35.606 1.00 35.69 185 GLU A CA 1
ATOM 1485 C C . GLU A 1 185 ? -2.337 50.485 35.569 1.00 35.69 185 GLU A C 1
ATOM 1487 O O . GLU A 1 185 ? -2.121 49.609 36.400 1.00 35.69 185 GLU A O 1
ATOM 1492 N N . ALA A 1 186 ? -1.529 50.758 34.541 1.00 43.31 186 ALA A N 1
ATOM 1493 C CA . ALA A 1 186 ? -0.326 50.096 34.074 1.00 43.31 186 ALA A CA 1
ATOM 1494 C C . ALA A 1 186 ? 0.941 50.433 34.878 1.00 43.31 186 ALA A C 1
ATOM 1496 O O . ALA A 1 186 ? 1.058 51.506 35.468 1.00 43.31 186 ALA A O 1
ATOM 1497 N N . VAL A 1 187 ? 1.955 49.570 34.756 1.00 41.44 187 VAL A N 1
ATOM 1498 C CA . VAL A 1 187 ? 3.364 49.935 34.963 1.00 41.44 187 VAL A CA 1
ATOM 1499 C C . VAL A 1 187 ? 4.259 49.206 33.956 1.00 41.44 187 VAL A C 1
ATOM 1501 O O . VAL A 1 187 ? 3.892 48.180 33.392 1.00 41.44 187 VAL A O 1
ATOM 1504 N N . SER A 1 188 ? 5.406 49.827 33.702 1.00 33.81 188 SER A N 1
ATOM 1505 C CA . SER A 1 188 ? 6.245 49.775 32.506 1.00 33.81 188 SER A CA 1
ATOM 1506 C C . SER A 1 188 ? 7.554 48.989 32.702 1.00 33.81 188 SER A C 1
ATOM 1508 O O . SER A 1 188 ? 8.049 48.906 33.820 1.00 33.81 188 SER A O 1
ATOM 1510 N N . ALA A 1 189 ? 8.118 48.561 31.562 1.00 38.34 189 ALA A N 1
ATOM 1511 C CA . ALA A 1 189 ? 9.533 48.388 31.190 1.00 38.34 189 ALA A CA 1
ATOM 1512 C C . ALA A 1 189 ? 10.443 47.360 31.898 1.00 38.34 189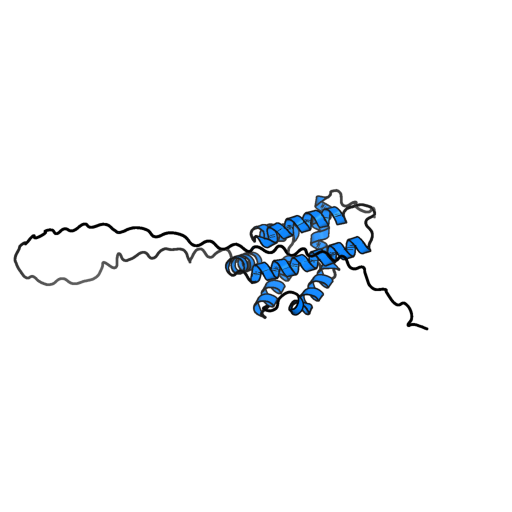 ALA A C 1
ATOM 1514 O O . ALA A 1 189 ? 10.620 47.355 33.112 1.00 38.34 189 ALA A O 1
ATOM 1515 N N . GLY A 1 190 ? 11.154 46.596 31.059 1.00 33.97 190 GLY A N 1
ATOM 1516 C CA . GLY A 1 190 ? 12.352 45.832 31.402 1.00 33.97 190 GLY A CA 1
ATOM 1517 C C . GLY A 1 190 ? 12.951 45.141 30.173 1.00 33.97 190 GLY A C 1
ATOM 1518 O O . GLY A 1 190 ? 12.522 44.047 29.821 1.00 33.97 190 GLY A O 1
ATOM 1519 N N . ASP A 1 191 ? 13.904 45.814 29.523 1.00 37.69 191 ASP A N 1
ATOM 1520 C CA . ASP A 1 191 ? 14.848 45.294 28.523 1.00 37.69 191 ASP A CA 1
ATOM 1521 C C . ASP A 1 191 ? 15.613 44.054 29.015 1.00 37.69 191 ASP A C 1
ATOM 1523 O O . ASP A 1 191 ? 16.027 44.016 30.173 1.00 37.69 191 ASP A O 1
ATOM 1527 N N . SER A 1 192 ? 15.900 43.109 28.110 1.00 43.25 192 SER A N 1
ATOM 1528 C CA . SER A 1 192 ? 17.207 42.437 28.079 1.00 43.25 192 SER A CA 1
ATOM 1529 C C . SER A 1 192 ? 17.437 41.675 26.767 1.00 43.25 192 SER A C 1
ATOM 1531 O O . SER A 1 192 ? 16.692 40.770 26.395 1.00 43.25 192 SER A O 1
ATOM 1533 N N . GLU A 1 193 ? 18.511 42.085 26.096 1.00 38.69 193 GLU A N 1
ATOM 1534 C CA . GLU A 1 193 ? 19.168 41.506 24.926 1.00 38.69 193 GLU A CA 1
ATOM 1535 C C . GLU A 1 193 ? 19.695 40.078 25.161 1.00 38.69 193 GLU A C 1
ATOM 1537 O O . GLU A 1 193 ? 20.025 39.708 26.288 1.00 38.69 193 GLU A O 1
ATOM 1542 N N . GLY A 1 194 ? 19.884 39.318 24.071 1.00 36.38 194 GLY A N 1
ATOM 1543 C CA . GLY A 1 194 ? 20.787 38.159 24.062 1.00 36.38 194 GLY A CA 1
ATOM 1544 C C . GLY A 1 194 ? 20.360 36.985 23.178 1.00 36.38 194 GLY A C 1
ATOM 1545 O O . GLY A 1 194 ? 20.182 35.884 23.686 1.00 36.38 194 GLY A O 1
ATOM 1546 N N . ALA A 1 195 ? 20.196 37.188 21.867 1.00 36.31 195 ALA A N 1
ATOM 1547 C CA . ALA A 1 195 ? 20.045 36.085 20.915 1.00 36.31 195 ALA A CA 1
ATOM 1548 C C . ALA A 1 195 ? 21.413 35.743 20.297 1.00 36.31 195 ALA A C 1
ATOM 1550 O O . ALA A 1 195 ? 21.874 36.422 19.381 1.00 36.31 195 ALA A O 1
ATOM 1551 N N . GLU A 1 196 ? 22.067 34.700 20.811 1.00 44.97 196 GLU A N 1
ATOM 1552 C CA . GLU A 1 196 ? 23.240 34.097 20.176 1.00 44.97 196 GLU A CA 1
ATOM 1553 C C . GLU A 1 196 ? 22.799 33.146 19.055 1.00 44.97 196 GLU A C 1
ATOM 1555 O O . GLU A 1 196 ? 22.155 32.122 19.277 1.00 44.97 196 GLU A O 1
ATOM 1560 N N . THR A 1 197 ? 23.171 33.490 17.825 1.00 42.09 197 THR A N 1
ATOM 1561 C CA . THR A 1 197 ? 23.158 32.605 16.659 1.00 42.09 197 THR A CA 1
ATOM 1562 C C . THR A 1 197 ? 24.333 31.631 16.738 1.00 42.09 197 THR A C 1
ATOM 1564 O O . THR A 1 197 ? 25.483 32.073 16.716 1.00 42.09 197 THR A O 1
ATOM 1567 N N . GLN A 1 198 ? 24.071 30.321 16.760 1.00 44.81 198 GLN A N 1
ATOM 1568 C CA . GLN A 1 198 ? 25.095 29.306 16.493 1.00 44.81 198 GLN A CA 1
ATOM 1569 C C . GLN A 1 198 ? 24.846 28.628 15.146 1.00 44.81 198 GLN A C 1
ATOM 1571 O O . GLN A 1 198 ? 23.860 27.931 14.922 1.00 44.81 198 GLN A O 1
ATOM 1576 N N . THR A 1 199 ? 25.790 28.894 14.252 1.00 40.88 199 THR A N 1
ATOM 1577 C CA . THR A 1 199 ? 26.027 28.287 12.949 1.00 40.88 199 THR A CA 1
ATOM 1578 C C . THR A 1 199 ? 26.399 26.814 13.128 1.00 40.88 199 THR A C 1
ATOM 1580 O O . THR A 1 199 ? 27.388 26.511 13.792 1.00 40.88 199 THR A O 1
ATOM 1583 N N . ILE A 1 200 ? 25.650 25.896 12.520 1.00 39.22 200 ILE A N 1
ATOM 1584 C CA . ILE A 1 200 ? 26.090 24.509 12.322 1.00 39.22 200 ILE A CA 1
ATOM 1585 C C . ILE A 1 200 ? 26.603 24.370 10.893 1.00 39.22 200 ILE A C 1
ATOM 1587 O O . ILE A 1 200 ? 25.834 24.348 9.938 1.00 39.22 200 ILE A O 1
ATOM 1591 N N . ASP A 1 201 ? 27.922 24.302 10.772 1.00 42.25 201 ASP A N 1
ATOM 1592 C CA . ASP A 1 201 ? 28.636 23.988 9.542 1.00 42.25 201 ASP A CA 1
ATOM 1593 C C . ASP A 1 201 ? 29.566 22.812 9.860 1.00 42.25 201 ASP A C 1
ATOM 1595 O O . ASP A 1 201 ? 30.501 22.960 10.647 1.00 42.25 201 ASP A O 1
ATOM 1599 N N . ALA A 1 202 ? 29.258 21.625 9.329 1.00 42.41 202 ALA A N 1
ATOM 1600 C CA . ALA A 1 202 ? 30.193 20.503 9.226 1.00 42.41 202 ALA A CA 1
ATOM 1601 C C . ALA A 1 202 ? 29.617 19.399 8.324 1.00 42.41 202 ALA A C 1
ATOM 1603 O O . ALA A 1 202 ? 29.092 18.384 8.781 1.00 42.41 202 ALA A O 1
ATOM 1604 N N . PHE A 1 203 ? 29.784 19.582 7.016 1.00 40.97 203 PHE A N 1
ATOM 1605 C CA . PHE A 1 203 ? 29.944 18.468 6.085 1.00 40.97 203 PHE A CA 1
ATOM 1606 C C . PHE A 1 203 ? 31.198 17.667 6.479 1.00 40.97 203 PHE A C 1
ATOM 1608 O O . PHE A 1 203 ? 32.315 18.178 6.389 1.00 40.97 203 PHE A O 1
ATOM 1615 N N . ALA 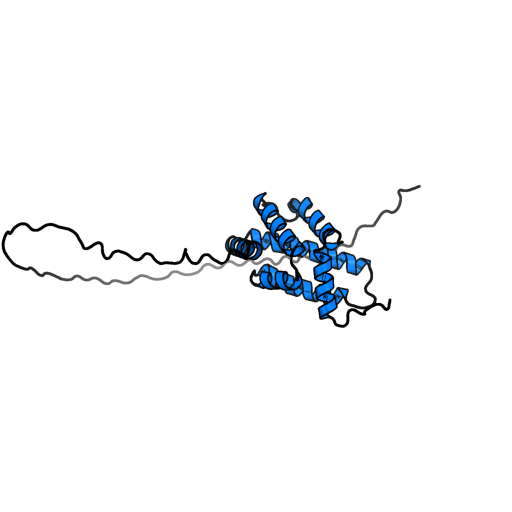A 1 204 ? 31.031 16.402 6.868 1.00 41.81 204 ALA A N 1
ATOM 1616 C CA . ALA A 1 204 ? 32.124 15.438 6.971 1.00 41.81 204 ALA A CA 1
ATOM 1617 C C . ALA A 1 204 ? 31.804 14.189 6.135 1.00 41.81 204 ALA A C 1
ATOM 1619 O O . ALA A 1 204 ? 30.727 13.608 6.215 1.00 41.81 204 ALA A O 1
ATOM 1620 N N . ALA A 1 205 ? 32.769 13.846 5.285 1.00 47.09 205 ALA A N 1
ATOM 1621 C CA . ALA A 1 205 ? 32.742 12.859 4.212 1.00 47.09 205 ALA A CA 1
ATOM 1622 C C . ALA A 1 205 ? 32.642 11.384 4.686 1.00 47.09 205 ALA A C 1
ATOM 1624 O O . ALA A 1 205 ? 32.951 11.084 5.841 1.00 47.09 205 ALA A O 1
ATOM 1625 N N . PRO A 1 206 ? 32.273 10.444 3.787 1.00 43.72 206 PRO A N 1
ATOM 1626 C CA . PRO A 1 206 ? 32.061 9.036 4.122 1.00 43.72 206 PRO A CA 1
ATOM 1627 C C . PRO A 1 206 ? 33.362 8.263 4.391 1.00 43.72 206 PRO A C 1
ATOM 1629 O O . PRO A 1 206 ? 34.335 8.328 3.634 1.00 43.72 206 PRO A O 1
ATOM 1632 N N . SER A 1 207 ? 33.340 7.472 5.465 1.00 47.91 207 SER A N 1
ATOM 1633 C CA . SER A 1 207 ? 34.391 6.520 5.825 1.00 47.91 207 SER A CA 1
ATOM 1634 C C . SER A 1 207 ? 34.393 5.291 4.912 1.00 47.91 207 SER A C 1
ATOM 1636 O O . SER A 1 207 ? 33.366 4.804 4.448 1.00 47.91 207 SER A O 1
ATOM 1638 N N . LYS A 1 208 ? 35.610 4.819 4.650 1.00 48.34 208 LYS A N 1
ATOM 1639 C CA . LYS A 1 208 ? 36.004 3.856 3.623 1.00 48.34 208 LYS A CA 1
ATOM 1640 C C . LYS A 1 208 ? 35.505 2.432 3.896 1.00 48.34 208 LYS A C 1
ATOM 1642 O O . LYS A 1 208 ? 35.674 1.901 4.988 1.00 48.34 208 LYS A O 1
ATOM 1647 N N . LEU A 1 209 ? 35.005 1.801 2.835 1.00 41.50 209 LEU A N 1
ATOM 1648 C CA . LEU A 1 209 ? 34.736 0.371 2.715 1.00 41.50 209 LEU A CA 1
ATOM 1649 C C . LEU A 1 209 ? 36.067 -0.407 2.661 1.00 41.50 209 LEU A C 1
ATOM 1651 O O . LEU A 1 209 ? 36.846 -0.229 1.723 1.00 41.50 209 LEU A O 1
ATOM 1655 N N . SER A 1 210 ? 36.329 -1.265 3.649 1.00 46.38 210 SER A N 1
ATOM 1656 C CA . SER A 1 210 ? 37.465 -2.195 3.640 1.00 46.38 210 SER A CA 1
ATOM 1657 C C . SER A 1 210 ? 37.047 -3.500 2.960 1.00 46.38 210 SER A C 1
ATOM 1659 O O . SER A 1 210 ? 36.307 -4.296 3.532 1.00 46.38 210 SER A O 1
ATOM 1661 N N . LYS A 1 211 ? 37.507 -3.709 1.723 1.00 52.00 211 LYS A N 1
ATOM 1662 C CA . LYS A 1 211 ? 37.538 -5.025 1.073 1.00 52.00 211 LYS A CA 1
ATOM 1663 C C . LYS A 1 211 ? 38.795 -5.729 1.557 1.00 52.00 211 LYS A C 1
ATOM 1665 O O . LYS A 1 211 ? 39.859 -5.254 1.205 1.00 52.00 211 LYS A O 1
ATOM 1670 N N . ASP A 1 212 ? 38.649 -6.778 2.360 1.00 54.12 212 ASP A N 1
ATOM 1671 C CA . ASP A 1 212 ? 39.588 -7.906 2.469 1.00 54.12 212 ASP A CA 1
ATOM 1672 C C . ASP A 1 212 ? 39.072 -8.877 3.538 1.00 54.12 212 ASP A C 1
ATOM 1674 O O . ASP A 1 212 ? 39.409 -8.778 4.713 1.00 54.12 212 ASP A O 1
ATOM 1678 N N . ALA A 1 213 ? 38.203 -9.801 3.130 1.00 50.12 213 ALA A N 1
ATOM 1679 C CA . ALA A 1 213 ? 37.963 -11.055 3.839 1.00 50.12 213 ALA A CA 1
ATOM 1680 C C . ALA A 1 213 ? 37.142 -11.964 2.924 1.00 50.12 213 ALA A C 1
ATOM 1682 O O . ALA A 1 213 ? 35.926 -11.933 2.993 1.00 50.12 213 ALA A O 1
ATOM 1683 N N . PHE A 1 214 ? 37.798 -12.686 2.016 1.00 43.00 214 PHE A N 1
ATOM 1684 C CA . PHE A 1 214 ? 37.430 -14.040 1.582 1.00 43.00 214 PHE A CA 1
ATOM 1685 C C . PHE A 1 214 ? 38.534 -14.524 0.635 1.00 43.00 214 PHE A C 1
ATOM 1687 O O . PHE A 1 214 ? 38.616 -14.122 -0.526 1.00 43.00 214 PHE A O 1
ATOM 1694 N N . THR A 1 215 ? 39.427 -15.351 1.165 1.00 56.22 215 THR A N 1
ATOM 1695 C CA . THR A 1 215 ? 40.254 -16.292 0.402 1.00 56.22 215 THR A CA 1
ATOM 1696 C C . THR A 1 215 ? 40.081 -17.646 1.060 1.00 56.22 215 THR A C 1
ATOM 1698 O O . THR A 1 215 ? 40.026 -17.665 2.312 1.00 56.22 215 THR A O 1
#

Radius of gyration: 33.55 Å; chains: 1; bounding box: 103×68×76 Å